Protein 5AGX (pdb70)

Sequence (313 aa):
GYDNREIVMKYIIHYKLSQRGYEWDASEVVHLTLRQAGDDFSRRYRRDFAEMSSQLHLTPFTARGRFATVVEELFRDGVNWGRIVAFFEFGGVMMCVESVNREMSSPLVDNIALWMTEYLNRHLHTTWIQDNGGWDAFVELYGPGYDNREIVMKYIIHYKLSQRGYEWDAESEVVHLTLRQAGDDFSRRYRRDFAEMSSQLHLTPFTARGRFATVVEELFRDGVNWGRIVAFFEFGGVMCVESVNREMSPLVDNIAIWMTEYLLNRHLHTTWIQDNGGWDAFVELYGPIIAQLRIGDFNYYARRIIAQLRIGDFNYYARR

Radius of gyration: 22.51 Å; Cα contacts (8 Å, |Δi|>4): 322; chains: 4; bounding box: 44×64×52 Å

GO terms:
  GO:0031965 nuclear membrane (C, IDA)
  GO:0043066 negative regulation of apoptotic process (P, IGI)
  GO:0008284 positive regulation of cell population proliferation (P, IGI)
  GO:0140297 DNA-binding transcription factor binding (F, IPI)
  GO:0005515 protein binding (F, IPI)
  GO:0005634 nucleus (C, IDA)
  GO:0005737 cytoplasm (C, IDA)
  GO:0005739 mitochondrion (C, IDA)
  GO:0042100 B cell proliferation (P, IDA)
  GO:0016020 membrane (C, IDA)
  GO:0043066 negative regulation of apoptotic process (P, IDA)
  GO:0043524 negative regulation of neuron apoptotic process (P, IDA)
  GO:0009410 response to xenobiotic stimulus (P, IDA)
  GO:0009636 response to toxic substance (P, IDA)
  GO:0043565 sequence-specific DNA binding (F, IDA)
  GO:0030307 positive regulation of cell growth (P, IDA)
  GO:0034097 response to cytokine (P, IDA)
  GO:0051924 regulation of calcium ion transport (P, IDA)
  GO:0070059 intrinsic apoptotic signaling pathway in response to endoplasmic reticulum stress (P, IDA)
  GO:0006915 apoptotic process (P, IDA)

B-factor: mean 49.72, std 19.25, range [21.51, 138.08]

InterPro domains:
  IPR002475 Bcl2-like [PS50062] (97-197)
  IPR003093 Apoptosis regulator, Bcl-2 protein, BH4 [PF02180] (8-32)
  IPR003093 Apoptosis regulator, Bcl-2 protein, BH4 [PS50063] (11-30)
  IPR003093 Apoptosis regulator, Bcl-2 protein, BH4 [SM00265] (7-33)
  IPR004725 Apoptosis regulator, Bcl-2/ BclX [TIGR00865] (2-239)
  IPR013278 Apoptosis regulator, Bcl-2 [PR01863] (1-18)
  IPR013278 Apoptosis regulator, Bcl-2 [PR01863] (36-60)
  IPR013278 Apoptosis regulator, Bcl-2 [PR01863] (81-98)
  IPR013278 Apoptosis regulator, Bcl-2 [PR01863] (204-221)
  IPR020717 Apoptosis regulator, Bcl-2, BH1 motif, conserved site [PS01080] (137-155)
  IPR020726 Apoptosis regulator, Bcl-2, BH2 motif, conserved site [PS01258] (188-199)
  IPR020728 Apoptosis regulator, Bcl-2, BH3 motif, conserved site [PS01259] (93-107)
  IPR020731 Apoptosis regulator, Bcl-2, BH4 motif, conserved site [PS01260] (10-30)
  IPR026298 Bcl-2 family [PR01862] (130-142)
  IPR026298 Bcl-2 family [PR01862] (143-171)
  IPR026298 Bcl-2 family [PR01862] (172-196)
  IPR026298 Bcl-2 family [PTHR11256] (5-205)
  IPR026298 Bcl-2 family [cd06845] (86-201)
  IPR036834 Bcl-2-like superfamily [G3DSA:1.10.437.10] (6-207)
  IPR036834 Bcl-2-like superfamily [SSF56854] (6-223)

Foldseek 3Di:
DPALLVLLQLLLQVLQVVVPDHDDTVCLLNVLLNVLLVVVCVVCVVVCVCVLVVQVDDPVSLVVSLCVVLCVLDVPHDDPNSVSVNSNVLNSSQNSCVVVVNNVCNVVSSVVSRCCCVPPVVVVQVVQPHSVVVCVVRHD/DDALLVLLQLLLQVLQVVVPDHDDLVCVLLNVLLNVVLVVVCVVCVVVCVCVLVVQPDDPVCLVVSLCVPLCVLQVPHDDLVSVSVNSNVLNSSCVSCVVVVNNVCNNVSSVVSSVCCVPPVVVVQVVQVHSVNVSVVRPD/DVVVVCVVVCVCVDDD/DVVVVCVVVVVCVPDD

Structure (mmCIF, N/CA/C/O backbone):
data_5AGX
#
_entry.id   5AGX
#
_cell.length_a   86.054
_cell.length_b   86.054
_cell.length_c   108.739
_cell.angle_alpha   90.00
_cell.angle_beta   90.00
_cell.angle_gamma   90.00
#
_symmetry.space_group_name_H-M   'P 43 21 2'
#
loop_
_entity.id
_entity.type
_entity.pdbx_description
1 polymer 'APOPTOSIS REGULATOR BCL-2, BCL-2-LIKE PROTEIN 1, APOPTOSIS REGULATOR BCL-2'
2 polymer 'APOPTOSIS REGULATOR BCL-2, BCL-2-LIKE PROTEIN 1, APOPTOSIS REGULATOR BCL-2'
3 polymer 'BCL-2-LIKE PROTEIN 11'
4 water water
#
loop_
_atom_site.group_PDB
_atom_site.id
_atom_site.type_symbol
_atom_site.label_atom_id
_atom_site.label_alt_id
_atom_site.label_comp_id
_atom_site.label_asym_id
_atom_site.label_entity_id
_atom_site.label_seq_id
_atom_site.pdbx_PDB_ins_code
_atom_site.Cartn_x
_atom_site.Cartn_y
_atom_site.Cartn_z
_atom_site.occupancy
_atom_site.B_iso_or_equiv
_atom_site.auth_seq_id
_atom_site.auth_comp_id
_atom_site.auth_asym_id
_atom_site.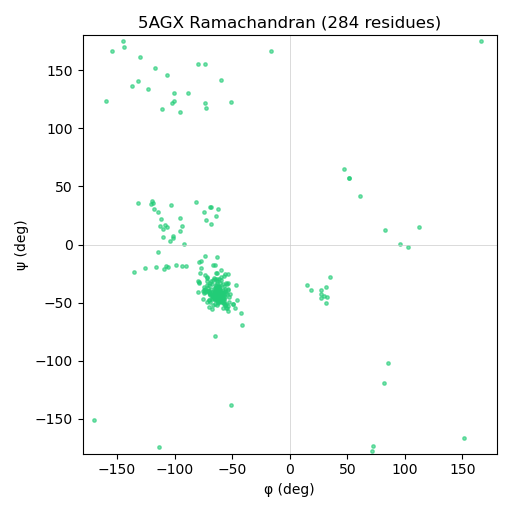auth_atom_id
_atom_site.pdbx_PDB_model_num
ATOM 1 N N . GLY A 1 8 ? 116.029 88.807 3.923 1.00 58.47 8 GLY A N 1
ATOM 2 C CA . GLY A 1 8 ? 115.900 88.437 5.323 1.00 64.87 8 GLY A CA 1
ATOM 3 C C . GLY A 1 8 ? 116.953 89.029 6.244 1.00 80.87 8 GLY A C 1
ATOM 4 O O . GLY A 1 8 ? 116.996 90.247 6.424 1.00 81.41 8 GLY A O 1
ATOM 5 N N . TYR A 1 9 ? 117.775 88.146 6.823 1.00 91.58 9 TYR A N 1
ATOM 6 C CA . TYR A 1 9 ? 118.879 88.446 7.763 1.00 90.47 9 TYR A CA 1
ATOM 7 C C . TYR A 1 9 ? 118.452 88.572 9.232 1.00 82.42 9 TYR A C 1
ATOM 8 O O . TYR A 1 9 ? 118.227 87.564 9.891 1.00 87.15 9 TYR A O 1
ATOM 10 N N . ASP A 1 10 ? 118.334 89.795 9.740 1.00 68.88 10 ASP A N 1
ATOM 11 C CA . ASP A 1 10 ? 118.299 90.004 11.199 1.00 59.90 10 ASP A CA 1
ATOM 12 C C . ASP A 1 10 ? 116.975 90.477 11.824 1.00 49.52 10 ASP A C 1
ATOM 13 O O . ASP A 1 10 ? 116.509 91.586 11.574 1.00 42.26 10 ASP A O 1
ATOM 18 N N . ASN A 1 11 ? 116.404 89.639 12.683 1.00 45.61 11 ASN A N 1
ATOM 19 C CA . ASN A 1 11 ? 115.119 89.929 13.309 1.00 40.48 11 ASN A CA 1
ATOM 20 C C . ASN A 1 11 ? 115.118 91.170 14.204 1.00 41.08 11 ASN A C 1
ATOM 21 O O . ASN A 1 11 ? 114.138 91.919 14.248 1.00 43.14 11 ASN A O 1
ATOM 26 N N . ARG A 1 12 ? 116.214 91.380 14.919 1.00 37.70 12 ARG A N 1
ATOM 27 C CA . ARG A 1 12 ? 116.323 92.531 15.791 1.00 42.97 12 ARG A CA 1
ATOM 28 C C . ARG A 1 12 ? 116.143 93.827 14.998 1.00 44.00 12 ARG A C 1
ATOM 29 O O . ARG A 1 12 ? 115.350 94.685 15.382 1.00 41.67 12 ARG A O 1
ATOM 37 N N . GLU A 1 13 ? 116.883 93.964 13.900 1.00 40.93 13 GLU A N 1
ATOM 38 C CA . GLU A 1 13 ? 116.784 95.147 13.046 1.00 44.19 13 GLU A CA 1
ATOM 39 C C . GLU A 1 13 ? 115.367 95.307 12.488 1.00 45.27 13 GLU A C 1
ATOM 40 O O . GLU A 1 13 ? 114.834 96.410 12.438 1.00 43.88 13 GLU A O 1
ATOM 46 N N . ILE A 1 14 ? 114.752 94.201 12.085 1.00 38.65 14 ILE A N 1
ATOM 47 C CA . ILE A 1 14 ? 113.388 94.251 11.576 1.00 34.41 14 ILE A CA 1
ATOM 48 C C . ILE A 1 14 ? 112.424 94.803 12.624 1.00 39.25 14 ILE A C 1
ATOM 49 O O . ILE A 1 14 ? 111.592 95.659 12.325 1.00 41.39 14 ILE A O 1
ATOM 54 N N . VAL A 1 15 ? 112.553 94.325 13.857 1.00 37.22 15 VAL A N 1
ATOM 55 C CA . VAL A 1 15 ? 111.744 94.840 14.950 1.00 35.36 15 VAL A CA 1
ATOM 56 C C . VAL A 1 15 ? 112.013 96.324 15.193 1.00 37.51 15 VAL A C 1
ATOM 57 O O . VAL A 1 15 ? 111.080 97.128 15.269 1.00 37.74 15 VAL A O 1
ATOM 61 N N . MET A 1 16 ? 113.294 96.676 15.322 1.00 34.13 16 MET A N 1
ATOM 62 C CA . MET A 1 16 ? 113.684 98.041 15.673 1.00 31.56 16 MET A CA 1
ATOM 63 C C . MET A 1 16 ? 113.128 99.019 14.664 1.00 35.88 16 MET A C 1
ATOM 64 O O . MET A 1 16 ? 112.516 100.015 15.034 1.00 34.89 16 MET A O 1
ATOM 69 N N . LYS A 1 17 ? 113.329 98.719 13.385 1.00 33.40 17 LYS A N 1
ATOM 70 C CA . LYS A 1 17 ? 112.819 99.565 12.316 1.00 40.34 17 LYS A CA 1
ATOM 71 C C . LYS A 1 17 ? 111.295 99.671 12.316 1.00 43.29 17 LYS A C 1
ATOM 72 O O . LYS A 1 17 ? 110.760 100.760 12.116 1.00 47.47 17 LYS A O 1
ATOM 78 N N . TYR A 1 18 ? 110.597 98.562 12.562 1.00 41.27 18 TYR A N 1
ATOM 79 C CA . TYR A 1 18 ? 109.134 98.596 12.581 1.00 36.00 18 TYR A CA 1
ATOM 80 C C . TYR A 1 18 ? 108.604 99.473 13.701 1.00 38.72 18 TYR A C 1
ATOM 81 O O . TYR A 1 18 ? 107.686 100.267 13.497 1.00 41.61 18 TYR A O 1
ATOM 90 N N A ILE A 1 19 ? 109.178 99.310 14.889 0.39 38.13 19 ILE A N 1
ATOM 91 N N B ILE A 1 19 ? 109.178 99.310 14.889 0.61 38.61 19 ILE A N 1
ATOM 92 C CA A ILE A 1 19 ? 108.736 100.044 16.067 0.39 34.93 19 ILE A CA 1
ATOM 93 C CA B ILE A 1 19 ? 108.735 100.035 16.072 0.61 34.84 19 ILE A CA 1
ATOM 94 C C A ILE A 1 19 ? 109.055 101.530 15.939 0.39 35.42 19 ILE A C 1
ATOM 95 C C B ILE A 1 19 ? 109.062 101.525 15.954 0.61 35.38 19 ILE A C 1
ATOM 96 O O A ILE A 1 19 ? 108.231 102.378 16.279 0.39 35.42 19 ILE A O 1
ATOM 97 O O B ILE A 1 19 ? 108.247 102.374 16.308 0.61 35.54 19 ILE A O 1
ATOM 106 N N . HIS A 1 20 ? 110.245 101.843 15.440 1.00 36.15 20 HIS A N 1
ATOM 107 C CA . HIS A 1 20 ? 110.624 103.237 15.250 1.00 41.04 20 HIS A CA 1
ATOM 108 C C . HIS A 1 20 ? 109.614 103.923 14.323 1.00 41.71 20 HIS A C 1
ATOM 109 O O . HIS A 1 20 ? 109.152 105.035 14.595 1.00 44.69 20 HIS A O 1
ATOM 116 N N . TYR A 1 21 ? 109.246 103.233 13.251 1.00 40.96 21 TYR A N 1
ATOM 117 C CA . TYR A 1 21 ? 108.279 103.768 12.298 1.00 38.49 21 TYR A CA 1
ATOM 118 C C . TYR A 1 21 ? 106.882 103.953 12.914 1.00 36.78 21 TYR A C 1
ATOM 119 O O . TYR A 1 21 ? 106.277 105.016 12.773 1.00 46.86 21 TYR A O 1
ATOM 128 N N . LYS A 1 22 ? 106.374 102.946 13.616 1.00 41.00 22 LYS A N 1
ATOM 129 C CA . LYS A 1 22 ? 105.052 103.083 14.226 1.00 41.19 22 LYS A CA 1
ATOM 130 C C . LYS A 1 22 ? 104.999 104.241 15.226 1.00 44.79 22 LYS A C 1
ATOM 131 O O . LYS A 1 22 ? 103.983 104.929 15.330 1.00 42.74 22 LYS A O 1
ATOM 137 N N . LEU A 1 23 ? 106.083 104.454 15.971 1.00 40.13 23 LEU A N 1
ATOM 138 C CA . LEU A 1 23 ? 106.064 105.507 16.975 1.00 38.00 23 LEU A CA 1
ATOM 139 C C . LEU A 1 23 ? 106.156 106.887 16.308 1.00 35.54 23 LEU A C 1
ATOM 140 O O . LEU A 1 23 ? 105.460 107.815 16.714 1.00 38.38 23 LEU A O 1
ATOM 145 N N . SER A 1 24 ? 106.973 107.009 15.262 1.00 37.98 24 SER A N 1
ATOM 146 C CA . SER A 1 24 ? 107.168 108.308 14.606 1.00 43.51 24 SER A CA 1
ATOM 147 C C . SER A 1 24 ? 105.888 108.770 13.931 1.00 51.29 24 SER A C 1
ATOM 148 O O . SER A 1 24 ? 105.640 109.968 13.819 1.00 50.40 24 SER A O 1
ATOM 151 N N . GLN A 1 25 ? 105.085 107.810 13.477 1.00 51.09 25 GLN A N 1
ATOM 152 C CA . GLN A 1 25 ? 103.761 108.103 12.948 1.00 50.47 25 GLN A CA 1
ATOM 153 C C . GLN A 1 25 ? 102.930 108.903 13.952 1.00 50.24 25 GLN A C 1
ATOM 154 O O . GLN A 1 25 ? 102.105 109.730 13.570 1.00 49.17 25 GLN A O 1
ATOM 160 N N . ARG A 1 26 ? 103.134 108.632 15.238 1.00 47.71 26 ARG A N 1
ATOM 161 C CA . ARG A 1 26 ? 102.430 109.362 16.281 1.00 46.63 26 ARG A CA 1
ATOM 162 C C . ARG A 1 26 ? 103.291 110.515 16.793 1.00 46.78 26 ARG A C 1
ATOM 163 O O . ARG A 1 26 ? 102.976 111.130 17.814 1.00 47.57 26 ARG A O 1
ATOM 171 N N . GLY A 1 27 ? 104.377 110.802 16.081 1.00 42.99 27 GLY A N 1
ATOM 172 C CA . GLY A 1 27 ? 105.217 111.947 16.408 1.00 45.89 27 GLY A CA 1
ATOM 173 C C . GLY A 1 27 ? 106.215 111.686 17.519 1.00 44.43 27 GLY A C 1
ATOM 174 O O . GLY A 1 27 ? 106.826 112.616 18.027 1.00 48.94 27 GLY A O 1
ATOM 175 N N . TYR A 1 28 ? 106.393 110.421 17.890 1.00 40.53 28 TYR A N 1
ATOM 176 C CA . TYR A 1 28 ? 107.359 110.069 18.927 1.00 45.07 28 TYR A CA 1
ATOM 177 C C . TYR A 1 28 ? 108.645 109.494 18.336 1.00 42.97 28 TYR A C 1
ATOM 178 O O . TYR A 1 28 ? 108.622 108.481 17.626 1.00 41.47 28 TYR A O 1
ATOM 187 N N . GLU A 1 29 ? 109.766 110.143 18.649 1.00 40.74 29 GLU A N 1
ATOM 188 C CA . GLU A 1 29 ? 111.074 109.718 18.165 1.00 40.97 29 GLU A CA 1
ATOM 189 C C . GLU A 1 29 ? 111.777 108.848 19.198 1.00 45.80 29 GLU A C 1
ATOM 190 O O . GLU A 1 29 ? 112.126 109.307 20.284 1.00 51.35 29 GLU A O 1
ATOM 196 N N . TRP A 1 30 ? 111.971 107.583 18.843 1.00 46.96 30 TRP A N 1
ATOM 197 C CA . TRP A 1 30 ? 112.535 106.576 19.739 1.00 47.15 30 TRP A CA 1
ATOM 198 C C . TRP A 1 30 ? 114.013 106.307 19.464 1.00 54.70 30 TRP A C 1
ATOM 199 O O . TRP A 1 30 ? 114.391 105.952 18.349 1.00 60.05 30 TRP A O 1
ATOM 210 N N . ASP A 1 31 ? 114.844 106.474 20.486 1.00 64.59 31 ASP A N 1
ATOM 211 C CA . ASP A 1 31 ? 116.255 106.129 20.378 1.00 73.48 31 ASP A CA 1
ATOM 212 C C . ASP A 1 31 ? 116.446 104.613 20.374 1.00 76.60 31 ASP A C 1
ATOM 213 O O . ASP A 1 31 ? 116.099 103.940 21.343 1.00 65.18 31 ASP A O 1
ATOM 218 N N . ALA A 1 32 ? 116.992 104.114 19.264 1.00 89.23 32 ALA A N 1
ATOM 219 C CA . ALA A 1 32 ? 117.380 102.714 19.047 1.00 88.90 32 ALA A CA 1
ATOM 220 C C . ALA A 1 32 ? 117.501 101.859 20.310 1.00 85.82 32 ALA A C 1
ATOM 221 O O . ALA A 1 32 ? 118.510 101.909 21.017 1.00 81.04 32 ALA A O 1
ATOM 223 N N . SER A 1 49 ? 116.986 93.325 1.798 1.00 68.00 90 SER A N 1
ATOM 224 C CA . SER A 1 49 ? 117.538 94.656 2.020 1.00 80.19 90 SER A CA 1
ATOM 225 C C . SER A 1 49 ? 116.552 95.532 2.798 1.00 82.00 90 SER A C 1
ATOM 226 O O . SER A 1 49 ? 115.920 95.082 3.757 1.00 76.71 90 SER A O 1
ATOM 229 N N . GLU A 1 50 ? 116.424 96.787 2.378 1.00 79.65 91 GLU A N 1
ATOM 230 C CA . GLU A 1 50 ? 115.420 97.676 2.945 1.00 68.52 91 GLU A CA 1
ATOM 231 C C . GLU A 1 50 ? 114.032 97.282 2.446 1.00 62.45 91 GLU A C 1
ATOM 232 O O . GLU A 1 50 ? 113.020 97.775 2.936 1.00 62.60 91 GLU A O 1
ATOM 234 N N . VAL A 1 51 ? 113.988 96.384 1.468 1.00 60.20 92 VAL A N 1
ATOM 235 C CA . VAL A 1 51 ? 112.725 96.004 0.856 1.00 49.20 92 VAL A CA 1
ATOM 236 C C . VAL A 1 51 ? 111.904 95.230 1.880 1.00 52.66 92 VAL A C 1
ATOM 237 O O . VAL A 1 51 ? 110.671 95.317 1.906 1.00 46.90 92 VAL A O 1
ATOM 241 N N . VAL A 1 52 ? 112.587 94.501 2.754 1.00 45.65 93 VAL A N 1
ATOM 242 C CA . VAL A 1 52 ? 111.881 93.795 3.800 1.00 43.92 93 VAL A CA 1
ATOM 243 C C . VAL A 1 52 ? 111.221 94.784 4.758 1.00 44.37 93 VAL A C 1
ATOM 244 O O . VAL A 1 52 ? 110.058 94.610 5.110 1.00 42.37 93 VAL A O 1
ATOM 248 N N . HIS A 1 53 ? 111.947 95.829 5.159 1.00 41.93 94 HIS A N 1
ATOM 249 C CA . HIS A 1 53 ? 111.394 96.806 6.095 1.00 39.67 94 HIS A CA 1
ATOM 250 C C . HIS A 1 53 ? 110.202 97.559 5.498 1.00 41.49 94 HIS A C 1
ATOM 251 O O . HIS A 1 53 ? 109.168 97.709 6.149 1.00 37.59 94 HIS A O 1
ATOM 258 N N . LEU A 1 54 ? 110.347 98.006 4.255 1.00 39.41 95 LEU A N 1
ATOM 259 C CA . LEU A 1 54 ? 109.266 98.681 3.534 1.00 50.00 95 LEU A CA 1
ATOM 260 C C . LEU A 1 54 ? 108.030 97.797 3.347 1.00 48.34 95 LEU A C 1
ATOM 261 O O . LEU A 1 54 ? 106.897 98.252 3.518 1.00 46.92 95 LEU A O 1
ATOM 266 N N . THR A 1 55 ? 108.246 96.541 2.980 1.00 40.23 96 THR A N 1
ATOM 267 C CA . THR A 1 55 ? 107.125 95.658 2.729 1.00 39.87 96 THR A CA 1
ATOM 268 C C . THR A 1 55 ? 106.325 95.478 4.011 1.00 38.03 96 THR A C 1
ATOM 269 O O . THR A 1 55 ? 105.098 95.581 4.006 1.00 38.39 96 THR A O 1
ATOM 273 N N . LEU A 1 56 ? 107.025 95.255 5.116 1.00 40.22 97 LEU A N 1
ATOM 274 C CA . LEU A 1 56 ? 106.368 95.066 6.410 1.00 36.97 97 LEU A CA 1
ATOM 275 C C . LEU A 1 56 ? 105.630 96.330 6.850 1.00 34.34 97 LEU A C 1
ATOM 276 O O . LEU A 1 56 ? 104.526 96.247 7.383 1.00 39.41 97 LEU A O 1
ATOM 281 N N . ARG A 1 57 ? 106.233 97.497 6.612 1.00 33.94 98 ARG A N 1
ATOM 282 C CA . ARG A 1 57 ? 105.542 98.769 6.833 1.00 42.41 98 ARG A CA 1
ATOM 283 C C . ARG A 1 57 ? 104.237 98.835 6.039 1.00 39.89 98 ARG A C 1
ATOM 284 O O . ARG A 1 57 ? 103.191 99.140 6.603 1.00 46.95 98 ARG A O 1
ATOM 292 N N . GLN A 1 58 ? 104.307 98.563 4.734 1.00 39.38 99 GLN A N 1
ATOM 293 C CA . GLN A 1 58 ? 103.129 98.637 3.865 1.00 44.78 99 GLN A CA 1
ATOM 294 C C . GLN A 1 58 ? 102.042 97.692 4.349 1.00 39.18 99 GLN A C 1
ATOM 295 O O . GLN A 1 58 ? 100.881 98.059 4.438 1.00 43.10 99 GLN A O 1
ATOM 301 N N . ALA A 1 59 ? 102.437 96.466 4.664 1.00 30.23 100 ALA A N 1
ATOM 302 C CA . ALA A 1 59 ? 101.492 95.459 5.118 1.00 31.83 100 ALA A CA 1
ATOM 303 C C . ALA A 1 59 ? 100.883 95.852 6.453 1.00 33.24 100 ALA A C 1
ATOM 304 O O . ALA A 1 59 ? 99.680 95.665 6.681 1.00 33.79 100 ALA A O 1
ATOM 306 N N . GLY A 1 60 ? 101.715 96.392 7.341 1.00 33.76 101 GLY A N 1
ATOM 307 C CA . GLY A 1 60 ? 101.248 96.778 8.658 1.00 32.66 101 GLY A CA 1
ATOM 308 C C . GLY A 1 60 ? 100.239 97.910 8.580 1.00 31.11 101 GLY A C 1
ATOM 309 O O . GLY A 1 60 ? 99.199 97.900 9.250 1.00 37.75 101 GLY A O 1
ATOM 310 N N . ASP A 1 61 ? 100.549 98.886 7.739 1.00 32.99 102 ASP A N 1
ATOM 311 C CA . ASP A 1 61 ? 99.666 100.024 7.532 1.00 40.64 102 ASP A CA 1
ATOM 312 C C . ASP A 1 61 ? 98.320 99.616 6.887 1.00 47.24 102 ASP A C 1
ATOM 313 O O . ASP A 1 61 ? 97.275 100.167 7.232 1.00 43.77 102 ASP A O 1
ATOM 318 N N . ASP A 1 62 ? 98.339 98.662 5.956 1.00 40.53 103 ASP A N 1
ATOM 319 C CA . ASP A 1 62 ? 97.092 98.210 5.341 1.00 38.96 103 ASP A CA 1
ATOM 320 C C . ASP A 1 62 ? 96.277 97.429 6.384 1.00 35.44 103 ASP A C 1
ATOM 321 O O . ASP A 1 62 ? 95.057 97.585 6.475 1.00 44.86 103 ASP A O 1
ATOM 326 N N . PHE A 1 63 ? 96.962 96.614 7.180 1.00 40.53 104 PHE A N 1
ATOM 327 C CA . PHE A 1 63 ? 96.321 95.860 8.262 1.00 35.45 104 PHE A CA 1
ATOM 328 C C . PHE A 1 63 ? 95.627 96.830 9.206 1.00 42.03 104 PHE A C 1
ATOM 329 O O . PHE A 1 63 ? 94.449 96.664 9.530 1.00 37.39 104 PHE A O 1
ATOM 337 N N . SER A 1 64 ? 96.363 97.850 9.628 1.00 40.45 105 SER A N 1
ATOM 338 C CA . SER A 1 64 ? 95.812 98.868 10.507 1.00 41.75 105 SER A CA 1
ATOM 339 C C . SER A 1 64 ? 94.683 99.655 9.862 1.00 35.13 105 SER A C 1
ATOM 340 O O . SER A 1 64 ? 93.698 99.983 10.511 1.00 41.33 105 SER A O 1
ATOM 343 N N . ARG A 1 65 ? 94.841 99.991 8.589 1.00 42.89 106 ARG A N 1
ATOM 344 C CA . ARG A 1 65 ? 93.810 100.737 7.870 1.00 45.48 106 ARG A CA 1
ATOM 345 C C . ARG A 1 65 ? 92.510 99.944 7.765 1.00 48.59 106 ARG A C 1
ATOM 346 O O . ARG A 1 65 ? 91.432 100.491 7.949 1.00 46.31 106 ARG A O 1
ATOM 354 N N . ARG A 1 66 ? 92.626 98.652 7.466 1.00 46.67 107 ARG A N 1
ATOM 355 C CA . ARG A 1 66 ? 91.456 97.783 7.303 1.00 53.75 107 ARG A CA 1
ATOM 356 C C . ARG A 1 66 ? 90.743 97.485 8.604 1.00 49.96 107 ARG A C 1
ATOM 357 O O . ARG A 1 66 ? 89.525 97.445 8.651 1.00 56.59 107 ARG A O 1
ATOM 365 N N . TYR A 1 67 ? 91.504 97.258 9.662 1.00 46.25 108 TYR A N 1
ATOM 366 C CA . TYR A 1 67 ? 90.907 96.797 10.902 1.00 42.25 108 TYR A CA 1
ATOM 367 C C . TYR A 1 67 ? 90.967 97.830 12.013 1.00 49.22 108 TYR A C 1
ATOM 368 O O . TYR A 1 67 ? 90.871 97.487 13.198 1.00 49.59 108 TYR A O 1
ATOM 377 N N . ARG A 1 68 ? 91.106 99.093 11.603 1.00 58.73 109 ARG A N 1
ATOM 378 C CA . ARG A 1 68 ? 91.023 100.253 12.495 1.00 69.88 109 ARG A CA 1
ATOM 379 C C . ARG A 1 68 ? 89.888 100.098 13.502 1.00 63.36 109 ARG A C 1
ATOM 380 O O . ARG A 1 68 ? 90.131 99.888 14.693 1.00 58.82 109 ARG A O 1
ATOM 382 N N . ARG A 1 69 ? 88.658 100.168 13.000 1.00 64.03 110 ARG A N 1
ATOM 383 C CA . ARG A 1 69 ? 87.460 100.013 13.820 1.00 64.33 110 ARG A CA 1
ATOM 384 C C . ARG A 1 69 ? 87.502 98.776 14.729 1.00 61.97 110 ARG A C 1
ATOM 385 O O . ARG A 1 69 ? 87.271 98.885 15.931 1.00 60.27 110 ARG A O 1
ATOM 387 N N . ASP A 1 70 ? 87.807 97.613 14.155 1.00 53.54 111 ASP A N 1
ATOM 388 C CA . ASP A 1 70 ? 87.805 96.352 14.899 1.00 54.20 111 ASP A CA 1
ATOM 389 C C . ASP A 1 70 ? 88.644 96.405 16.181 1.00 57.42 111 ASP A C 1
ATOM 390 O O . ASP A 1 70 ? 88.226 95.900 17.224 1.00 55.52 111 ASP A O 1
ATOM 395 N N . PHE A 1 71 ? 89.824 97.014 16.102 1.00 57.48 112 PHE A N 1
ATOM 396 C CA . PHE A 1 71 ? 90.690 97.139 17.271 1.00 59.41 112 PHE A CA 1
ATOM 397 C C . PHE A 1 71 ? 90.661 98.547 17.871 1.00 68.64 112 PHE A C 1
ATOM 398 O O . PHE A 1 71 ? 91.670 99.026 18.395 1.00 74.37 112 PHE A O 1
ATOM 406 N N . ALA A 1 72 ? 89.509 99.206 17.801 1.00 69.15 113 ALA A N 1
ATOM 407 C CA . ALA A 1 72 ? 89.395 100.579 18.280 1.00 75.78 113 ALA A CA 1
ATOM 408 C C . ALA A 1 72 ? 89.516 100.640 19.798 1.00 83.87 113 ALA A C 1
ATOM 409 O O . ALA A 1 72 ? 90.173 101.523 20.352 1.00 81.32 113 ALA A O 1
ATOM 410 N N . GLU A 1 73 ? 88.878 99.687 20.464 1.00 91.67 114 GLU A N 1
ATOM 411 C CA . GLU A 1 73 ? 88.829 99.661 21.915 1.00 100.21 114 GLU A CA 1
ATOM 412 C C . GLU A 1 73 ? 90.136 99.116 22.517 1.00 99.37 114 GLU A C 1
ATOM 413 O O . GLU A 1 73 ? 90.411 99.311 23.701 1.00 105.12 114 GLU A O 1
ATOM 419 N N . MET A 1 74 ? 90.952 98.480 21.680 1.00 94.09 115 MET A N 1
ATOM 420 C CA . MET A 1 74 ? 92.081 97.659 22.127 1.00 88.44 115 MET A CA 1
ATOM 421 C C . MET A 1 74 ? 92.965 98.269 23.213 1.00 95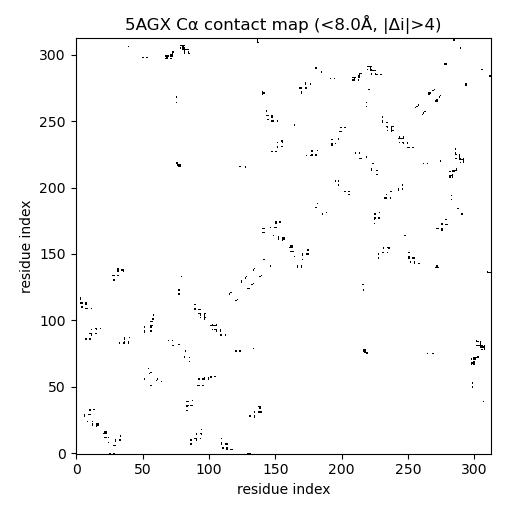.85 115 MET A C 1
ATOM 422 O O . MET A 1 74 ? 93.277 97.604 24.198 1.00 98.28 115 MET A O 1
ATOM 427 N N . SER A 1 75 ? 93.371 99.522 23.034 1.00 99.95 116 SER A N 1
ATOM 428 C CA . SER A 1 75 ? 94.282 100.167 23.981 1.00 96.10 116 SER A CA 1
ATOM 429 C C . SER A 1 75 ? 93.733 100.177 25.406 1.00 94.08 116 SER A C 1
ATOM 430 O O . SER A 1 75 ? 94.489 100.031 26.370 1.00 96.85 116 SER A O 1
ATOM 433 N N . SER A 1 76 ? 92.420 100.339 25.537 1.00 89.55 117 SER A N 1
ATOM 434 C CA . SER A 1 76 ? 91.783 100.259 26.847 1.00 85.91 117 SER A CA 1
ATOM 435 C C . SER A 1 76 ? 91.588 98.797 27.265 1.00 88.25 117 SER A C 1
ATOM 436 O O . SER A 1 76 ? 91.629 98.470 28.450 1.00 92.34 117 SER A O 1
ATOM 439 N N . GLN A 1 77 ? 91.388 97.919 26.287 1.00 88.01 118 GLN A N 1
ATOM 440 C CA . GLN A 1 77 ? 91.342 96.483 26.555 1.00 88.47 118 GLN A CA 1
ATOM 441 C C . GLN A 1 77 ? 92.673 96.014 27.117 1.00 83.14 118 GLN A C 1
ATOM 442 O O . GLN A 1 77 ? 92.721 95.131 27.972 1.00 90.78 118 GLN A O 1
ATOM 444 N N . LEU A 1 78 ? 93.752 96.613 26.625 1.00 69.26 119 LEU A N 1
ATOM 445 C CA . LEU A 1 78 ? 95.096 96.245 27.041 1.00 55.98 119 LEU A CA 1
ATOM 446 C C . LEU A 1 78 ? 95.293 96.467 28.531 1.00 57.84 119 LEU A C 1
ATOM 447 O O . LEU A 1 78 ? 95.903 95.632 29.196 1.00 56.22 119 LEU A O 1
ATOM 452 N N . HIS A 1 79 ? 94.757 97.576 29.045 1.00 55.04 120 HIS A N 1
ATOM 453 C CA . HIS A 1 79 ? 94.917 97.942 30.445 1.00 57.51 120 HIS A CA 1
ATOM 454 C C . HIS A 1 79 ? 96.383 97.787 30.833 1.00 60.84 120 HIS A C 1
ATOM 455 O O . HIS A 1 79 ? 96.739 96.935 31.644 1.00 58.40 120 HIS A O 1
ATOM 457 N N . LEU A 1 80 ? 97.223 98.610 30.220 1.00 55.31 121 LEU A N 1
ATOM 458 C CA . LEU A 1 80 ? 98.669 98.463 30.301 1.00 47.41 121 LEU A CA 1
ATOM 459 C C . LEU A 1 80 ? 99.296 99.196 31.489 1.00 46.37 121 LEU A C 1
ATOM 460 O O . LEU A 1 80 ? 99.029 100.371 31.732 1.00 46.11 121 LEU A O 1
ATOM 465 N N . THR A 1 81 ? 100.125 98.477 32.237 1.00 45.63 122 THR A N 1
ATOM 466 C CA . THR A 1 81 ? 100.866 99.012 33.385 1.00 50.16 122 THR A CA 1
ATOM 467 C C . THR A 1 81 ? 102.252 98.352 33.425 1.00 38.45 122 THR A C 1
ATOM 468 O O . THR A 1 81 ? 102.494 97.403 32.692 1.00 43.15 122 THR A O 1
ATOM 472 N N . PRO A 1 82 ? 103.172 98.844 34.272 1.00 45.87 123 PRO A N 1
ATOM 473 C CA . PRO A 1 82 ? 104.457 98.130 34.327 1.00 47.51 123 PRO A CA 1
ATOM 474 C C . PRO A 1 82 ? 104.334 96.682 34.831 1.00 50.92 123 PRO A C 1
ATOM 475 O O . PRO A 1 82 ? 105.180 95.851 34.518 1.00 42.83 123 PRO A O 1
ATOM 479 N N . PHE A 1 83 ? 103.290 96.387 35.599 1.00 51.35 124 PHE A N 1
ATOM 480 C CA . PHE A 1 83 ? 103.138 95.053 36.165 1.00 52.60 124 PHE A CA 1
ATOM 481 C C . PHE A 1 83 ? 102.360 94.113 35.255 1.00 49.55 124 PHE A C 1
ATOM 482 O O . PHE A 1 83 ? 102.448 92.897 35.388 1.00 45.17 124 PHE A O 1
ATOM 490 N N . THR A 1 84 ? 101.629 94.677 34.304 1.00 47.47 125 THR A N 1
ATOM 491 C CA . THR A 1 84 ? 100.764 93.874 33.458 1.00 43.39 125 THR A CA 1
ATOM 492 C C . THR A 1 84 ? 101.404 93.552 32.094 1.00 44.38 125 THR A C 1
ATOM 493 O O . THR A 1 84 ? 100.979 92.609 31.392 1.00 35.59 125 THR A O 1
ATOM 497 N N . ALA A 1 85 ? 102.436 94.322 31.737 1.00 37.16 126 ALA A N 1
ATOM 498 C CA . ALA A 1 85 ? 102.918 94.363 30.351 1.00 40.65 126 ALA A CA 1
ATOM 499 C C . ALA A 1 85 ? 103.462 93.038 29.848 1.00 36.40 126 ALA A C 1
ATOM 500 O O . ALA A 1 85 ? 103.076 92.573 28.776 1.00 31.30 126 ALA A O 1
ATOM 502 N N . ARG A 1 86 ? 104.386 92.454 30.606 1.00 42.71 127 ARG A N 1
ATOM 503 C CA . ARG A 1 86 ? 105.043 91.223 30.185 1.00 40.85 127 ARG A CA 1
ATOM 504 C C . ARG A 1 86 ? 104.043 90.075 30.128 1.00 31.72 127 ARG A C 1
ATOM 505 O O . ARG A 1 86 ? 104.011 89.322 29.151 1.00 40.15 127 ARG A O 1
ATOM 513 N N . GLY A 1 87 ? 103.221 89.961 31.167 1.00 37.28 128 GLY A N 1
ATOM 514 C CA . GLY A 1 87 ? 102.191 88.934 31.217 1.00 33.10 128 GLY A CA 1
ATOM 515 C C . GLY A 1 87 ? 101.208 89.031 30.062 1.00 33.04 128 GLY A C 1
ATOM 516 O O . GLY A 1 87 ? 100.851 88.015 29.455 1.00 30.93 128 GLY A O 1
ATOM 517 N N . ARG A 1 88 ? 100.796 90.256 29.724 1.00 34.50 129 ARG A N 1
ATOM 518 C CA . ARG A 1 88 ? 99.819 90.445 28.642 1.00 31.22 129 ARG A CA 1
ATOM 519 C C . ARG A 1 88 ? 100.437 90.118 27.299 1.00 32.69 129 ARG A C 1
ATOM 520 O O . ARG A 1 88 ? 99.803 89.507 26.435 1.00 36.62 129 ARG A O 1
ATOM 528 N N . PHE A 1 89 ? 101.675 90.557 27.116 1.00 34.03 130 PHE A N 1
ATOM 529 C CA . PHE A 1 89 ? 102.404 90.221 25.913 1.00 38.53 130 PHE A CA 1
ATOM 530 C C . PHE A 1 89 ? 102.476 88.692 25.706 1.00 36.49 130 PHE A C 1
ATOM 531 O O . PHE A 1 89 ? 102.120 88.203 24.653 1.00 34.86 130 PHE A O 1
ATOM 539 N N . ALA A 1 90 ? 102.960 87.959 26.710 1.00 34.50 131 ALA A N 1
ATOM 540 C CA . ALA A 1 90 ? 103.042 86.502 26.639 1.00 39.85 131 ALA A CA 1
ATOM 541 C C . ALA A 1 90 ? 101.685 85.899 26.313 1.00 35.63 131 ALA A C 1
ATOM 542 O O . ALA A 1 90 ? 101.560 85.151 25.355 1.00 40.63 131 ALA A O 1
ATOM 544 N N . THR A 1 91 ? 100.679 86.243 27.117 1.00 35.41 132 THR A N 1
ATOM 545 C CA . THR A 1 91 ? 99.319 85.727 26.941 1.00 36.12 132 THR A CA 1
ATOM 546 C C . THR A 1 91 ? 98.838 85.872 25.510 1.00 40.98 132 THR A C 1
ATOM 547 O O . THR A 1 91 ? 98.385 84.907 24.890 1.00 44.36 132 THR A O 1
ATOM 551 N N . VAL A 1 92 ? 98.965 87.084 24.985 1.00 37.65 133 VAL A N 1
ATOM 552 C CA . VAL A 1 92 ? 98.457 87.418 23.657 1.00 32.44 133 VAL A CA 1
ATOM 553 C C . VAL A 1 92 ? 99.252 86.741 22.540 1.00 34.76 133 VAL A C 1
ATOM 554 O O . VAL A 1 92 ? 98.688 86.063 21.691 1.00 36.69 133 VAL A O 1
ATOM 558 N N . VAL A 1 93 ? 100.565 86.931 22.545 1.00 32.25 134 VAL A N 1
ATOM 559 C CA . VAL A 1 93 ? 101.408 86.357 21.508 1.00 37.31 134 VAL A CA 1
ATOM 560 C C . VAL A 1 93 ? 101.349 84.820 21.524 1.00 36.88 134 VAL A C 1
ATOM 561 O O . VAL A 1 93 ? 101.214 84.201 20.477 1.00 31.81 134 VAL A O 1
ATOM 565 N N . GLU A 1 94 ? 101.424 84.208 22.702 1.00 32.80 135 GLU A N 1
ATOM 566 C CA . GLU A 1 94 ? 101.344 82.745 22.777 1.00 38.15 135 GLU A CA 1
ATOM 567 C C . GLU A 1 94 ? 100.011 82.231 22.245 1.00 33.44 135 GLU A C 1
ATOM 568 O O . GLU A 1 94 ? 99.972 81.226 21.562 1.00 35.86 135 GLU A O 1
ATOM 574 N N . GLU A 1 95 ? 98.920 82.938 22.528 1.00 33.53 136 GLU A N 1
ATOM 575 C CA . GLU A 1 95 ? 97.617 82.512 22.022 1.00 32.71 136 GLU A CA 1
ATOM 576 C C . GLU A 1 95 ? 97.491 82.724 20.516 1.00 35.31 136 GLU A C 1
ATOM 577 O O . GLU A 1 95 ? 96.909 81.896 19.826 1.00 35.25 136 GLU A O 1
ATOM 583 N N . LEU A 1 96 ? 98.055 83.820 20.012 1.00 31.65 137 LEU A N 1
ATOM 584 C CA . LEU A 1 96 ? 98.000 84.146 18.582 1.00 28.66 137 LEU A CA 1
ATOM 585 C C . LEU A 1 96 ? 98.572 83.035 17.701 1.00 38.19 137 LEU A C 1
ATOM 586 O O . LEU A 1 96 ? 98.048 82.767 16.622 1.00 32.03 137 LEU A O 1
ATOM 591 N N . PHE A 1 97 ? 99.645 82.401 18.167 1.00 29.60 138 PHE A N 1
ATOM 592 C CA . PHE A 1 97 ? 100.354 81.400 17.378 1.00 34.45 138 PHE A CA 1
ATOM 593 C C . PHE A 1 97 ? 100.187 79.949 17.902 1.00 42.33 138 PHE A C 1
ATOM 594 O O . PHE A 1 97 ? 100.891 79.043 17.465 1.00 45.82 138 PHE A O 1
ATOM 602 N N . ARG A 1 98 ? 99.241 79.727 18.807 1.00 43.49 139 ARG A N 1
ATOM 603 C CA . ARG A 1 98 ? 99.084 78.407 19.418 1.00 47.89 139 ARG A CA 1
ATOM 604 C C . ARG A 1 98 ? 98.810 77.284 18.406 1.00 35.98 139 ARG A C 1
ATOM 605 O O . ARG A 1 98 ? 99.440 76.233 18.464 1.00 37.00 139 ARG A O 1
ATOM 613 N N . ASP A 1 99 ? 97.860 77.505 17.502 1.00 28.14 140 ASP A N 1
ATOM 614 C CA . ASP A 1 99 ? 97.475 76.483 16.544 1.00 37.33 140 ASP A CA 1
ATOM 615 C C . ASP A 1 99 ? 98.075 76.704 15.151 1.00 39.65 140 ASP A C 1
ATOM 616 O O . ASP A 1 99 ? 97.765 75.964 14.220 1.00 36.45 140 ASP A O 1
ATOM 621 N N . GLY A 1 100 ? 98.946 77.698 15.008 1.00 39.45 141 GLY A N 1
ATOM 622 C CA . GLY A 1 100 ? 99.668 77.847 13.756 1.00 30.65 141 GLY A CA 1
ATOM 623 C C . GLY A 1 100 ? 100.381 79.162 13.563 1.00 34.34 141 GLY A C 1
ATOM 624 O O . GLY A 1 100 ? 100.267 80.084 14.373 1.00 32.93 141 GLY A O 1
ATOM 625 N N . VAL A 1 101 ? 101.117 79.245 12.461 1.00 35.43 142 VAL A N 1
ATOM 626 C CA . VAL A 1 101 ? 101.812 80.466 12.076 1.00 27.40 142 VAL A CA 1
ATOM 627 C C . VAL A 1 101 ? 101.507 80.713 10.610 1.00 29.15 142 VAL A C 1
ATOM 628 O O . VAL A 1 101 ? 101.434 79.772 9.841 1.00 34.28 142 VAL A O 1
ATOM 632 N N . ASN A 1 102 ? 101.289 81.976 10.238 1.00 29.60 143 ASN A N 1
ATOM 633 C CA . ASN A 1 102 ? 101.293 82.411 8.836 1.00 27.64 143 ASN A CA 1
ATOM 634 C C . ASN A 1 102 ? 101.659 83.891 8.781 1.00 29.51 143 ASN A C 1
ATOM 635 O O . ASN A 1 102 ? 101.654 84.568 9.809 1.00 38.64 143 ASN A O 1
ATOM 640 N N . TRP A 1 103 ? 101.987 84.394 7.595 1.00 30.44 144 TRP A N 1
ATOM 641 C CA . TRP A 1 103 ? 102.442 85.778 7.450 1.00 28.03 144 TRP A CA 1
ATOM 642 C C . TRP A 1 103 ? 101.421 86.824 7.958 1.00 32.71 144 TRP A C 1
ATOM 643 O O . TRP A 1 103 ? 101.802 87.867 8.480 1.00 35.53 144 TRP A O 1
ATOM 654 N N . GLY A 1 104 ? 100.132 86.543 7.796 1.00 32.62 145 GLY A N 1
ATOM 655 C CA . GLY A 1 104 ? 99.087 87.428 8.291 1.00 30.33 145 GLY A CA 1
ATOM 656 C C . GLY A 1 104 ? 99.117 87.539 9.809 1.00 33.70 145 GLY A C 1
ATOM 657 O O . GLY A 1 104 ? 99.009 88.636 10.367 1.00 33.07 145 GLY A O 1
ATOM 658 N N . ARG A 1 105 ? 99.283 86.405 10.480 1.00 21.51 146 ARG A N 1
ATOM 659 C CA . ARG A 1 105 ? 99.406 86.396 11.927 1.00 25.65 146 ARG A CA 1
ATOM 660 C C . ARG A 1 105 ? 100.698 87.098 12.375 1.00 29.12 146 ARG A C 1
ATOM 661 O O . ARG A 1 105 ? 100.759 87.670 13.467 1.00 25.90 146 ARG A O 1
ATOM 669 N N . ILE A 1 106 ? 101.722 87.059 11.531 1.00 23.76 147 ILE A N 1
ATOM 670 C CA . ILE A 1 106 ? 102.994 87.684 11.869 1.00 29.00 147 ILE A CA 1
ATOM 671 C C . ILE A 1 106 ? 102.860 89.205 11.761 1.00 32.70 147 ILE A C 1
ATOM 672 O O . ILE A 1 106 ? 103.334 89.947 12.623 1.00 30.47 147 ILE A O 1
ATOM 677 N N . VAL A 1 107 ? 102.159 89.663 10.731 1.00 30.06 148 VAL A N 1
ATOM 678 C CA . VAL A 1 107 ? 101.864 91.087 10.596 1.00 27.36 148 VAL A CA 1
ATOM 679 C C . VAL A 1 107 ? 101.016 91.576 11.786 1.00 35.18 148 VAL A C 1
ATOM 680 O O . VAL A 1 107 ? 101.272 92.647 12.327 1.00 33.50 148 VAL A O 1
ATOM 684 N N . ALA A 1 108 ? 100.044 90.773 12.220 1.00 25.95 149 ALA A N 1
ATOM 685 C CA . ALA A 1 108 ? 99.233 91.112 13.388 1.00 27.34 149 ALA A CA 1
ATOM 686 C C . ALA A 1 108 ? 100.099 91.223 14.646 1.00 32.83 149 ALA A C 1
ATOM 687 O O . ALA A 1 108 ? 99.909 92.111 15.478 1.00 33.93 149 ALA A O 1
ATOM 689 N N . PHE A 1 109 ? 101.039 90.296 14.773 1.00 28.51 150 PHE A N 1
ATOM 690 C CA . PHE A 1 109 ? 102.034 90.319 15.831 1.00 29.73 150 PHE A CA 1
ATOM 691 C C . PHE A 1 109 ? 102.823 91.647 15.868 1.00 27.37 150 PHE A C 1
ATOM 692 O O . PHE A 1 109 ? 102.928 92.279 16.913 1.00 26.75 150 PHE A O 1
ATOM 700 N N . PHE A 1 110 ? 103.366 92.057 14.730 1.00 26.99 151 PHE A N 1
ATOM 701 C CA . PHE A 1 110 ? 104.067 93.342 14.643 1.00 29.68 151 PHE A CA 1
ATOM 702 C C . PHE A 1 110 ? 103.155 94.518 15.008 1.00 31.70 151 PHE A C 1
ATOM 703 O O . PHE A 1 110 ? 103.556 95.415 15.753 1.00 31.64 151 PHE A O 1
ATOM 711 N N . GLU A 1 111 ? 101.925 94.505 14.505 1.00 32.38 152 GLU A N 1
ATOM 712 C CA . GLU A 1 111 ? 100.976 95.570 14.813 1.00 31.19 152 GLU A CA 1
ATOM 713 C C . GLU A 1 111 ? 100.603 95.588 16.289 1.00 29.67 152 GLU A C 1
ATOM 714 O O . GLU A 1 111 ? 100.455 96.645 16.885 1.00 34.63 152 GLU A O 1
ATOM 720 N N . PHE A 1 112 ? 100.470 94.410 16.886 1.00 28.83 153 PHE A N 1
ATOM 721 C CA . PHE A 1 112 ? 100.157 94.330 18.297 1.00 27.12 153 PHE A CA 1
ATOM 722 C C . PHE A 1 112 ? 101.306 94.933 19.117 1.00 35.02 153 PHE A C 1
ATOM 723 O O . PHE A 1 112 ? 101.077 95.633 20.102 1.00 32.55 153 PHE A O 1
ATOM 731 N N . GLY A 1 113 ? 102.538 94.648 18.708 1.00 30.94 154 GLY A N 1
ATOM 732 C CA . GLY A 1 113 ? 103.699 95.229 19.354 1.00 33.07 154 GLY A CA 1
ATOM 733 C C . GLY A 1 113 ? 103.667 96.745 19.246 1.00 31.16 154 GLY A C 1
ATOM 734 O O . GLY A 1 113 ? 103.902 97.454 20.226 1.00 32.97 154 GLY A O 1
ATOM 735 N N . GLY A 1 114 ? 103.365 97.233 18.048 1.00 29.57 155 GLY A N 1
ATOM 736 C CA . GLY A 1 114 ? 103.313 98.663 17.797 1.00 29.48 155 GLY A CA 1
ATOM 737 C C . GLY A 1 114 ? 102.312 99.332 18.711 1.00 31.91 155 GLY A C 1
ATOM 738 O O . GLY A 1 114 ? 102.578 100.397 19.259 1.00 41.19 155 GLY A O 1
ATOM 739 N N . VAL A 1 115 ? 101.167 98.681 18.894 1.00 29.76 156 VAL A N 1
ATOM 740 C CA . VAL A 1 115 ? 100.115 99.196 19.755 1.00 32.12 156 VAL A CA 1
ATOM 741 C C . VAL A 1 115 ? 100.598 99.262 21.207 1.00 27.62 156 VAL A C 1
ATOM 742 O O . VAL A 1 115 ? 100.357 100.254 21.902 1.00 32.00 156 VAL A O 1
ATOM 746 N N A MET A 1 116 ? 101.294 98.224 21.659 0.47 27.04 157 MET A N 1
ATOM 747 N N B MET A 1 116 ? 101.288 98.210 21.644 0.53 26.99 157 MET A N 1
ATOM 748 C CA A MET A 1 116 ? 101.780 98.201 23.032 0.47 29.23 157 MET A CA 1
ATOM 749 C CA B MET A 1 116 ? 101.828 98.137 22.998 0.53 29.76 157 MET A CA 1
ATOM 750 C C A MET A 1 116 ? 102.833 99.280 23.280 0.47 29.44 157 MET A C 1
ATOM 751 C C B MET A 1 116 ? 102.820 99.268 23.265 0.53 29.33 157 MET A C 1
ATOM 752 O O A MET A 1 116 ? 102.907 99.835 24.374 0.47 31.89 157 MET A O 1
ATOM 753 O O B MET A 1 116 ? 102.833 99.846 24.350 0.53 31.71 157 MET A O 1
ATOM 762 N N . CYS A 1 117 ? 103.639 99.577 22.264 1.00 30.54 158 CYS A N 1
ATOM 763 C CA . CYS A 1 117 ? 104.649 100.622 22.385 1.00 32.29 158 CYS A CA 1
ATOM 764 C C . CYS A 1 117 ? 104.001 101.995 22.465 1.00 32.04 158 CYS A C 1
ATOM 765 O O . CYS A 1 117 ? 104.327 102.787 23.354 1.00 40.09 158 CYS A O 1
ATOM 768 N N . VAL A 1 118 ? 103.071 102.257 21.548 1.00 32.30 159 VAL A N 1
ATOM 769 C CA . VAL A 1 118 ? 102.348 103.522 21.494 1.00 33.99 159 VAL A CA 1
ATOM 770 C C . VAL A 1 118 ? 101.604 103.755 22.807 1.00 41.12 159 VAL A C 1
ATOM 771 O O . VAL A 1 118 ? 101.614 104.861 23.362 1.00 44.57 159 VAL A O 1
ATOM 775 N N . GLU A 1 119 ? 100.994 102.696 23.328 1.00 31.94 160 GLU A N 1
ATOM 776 C CA . GLU A 1 119 ? 100.232 102.814 24.567 1.00 34.03 160 GLU A CA 1
ATOM 777 C C . GLU A 1 119 ? 101.150 103.042 25.774 1.00 36.47 160 GLU A C 1
ATOM 778 O O . GLU A 1 119 ? 100.795 103.752 26.711 1.00 35.07 160 GLU A O 1
ATOM 784 N N . SER A 1 120 ? 102.330 102.431 25.736 1.00 31.63 161 SER A N 1
ATOM 785 C CA . SER A 1 120 ? 103.348 102.646 26.760 1.00 32.59 161 SER A CA 1
ATOM 786 C C . SER A 1 120 ? 103.765 104.116 26.859 1.00 33.96 161 SER A C 1
ATOM 787 O O . SER A 1 120 ? 103.844 104.679 27.959 1.00 40.04 161 SER A O 1
ATOM 790 N N . VAL A 1 121 ? 104.044 104.732 25.716 1.00 34.49 162 VAL A N 1
ATOM 791 C CA . VAL A 1 121 ? 104.387 106.155 25.705 1.00 38.04 162 VAL A CA 1
ATOM 792 C C . VAL A 1 121 ? 103.207 106.971 26.231 1.00 36.91 162 VAL A C 1
ATOM 793 O O . VAL A 1 121 ? 103.382 107.894 27.027 1.00 43.71 162 VAL A O 1
ATOM 797 N N . ASN A 1 122 ? 102.002 106.599 25.806 1.00 43.98 163 ASN A N 1
ATOM 798 C CA . ASN A 1 122 ? 100.795 107.296 26.230 1.00 48.31 163 ASN A CA 1
ATOM 799 C C . ASN A 1 122 ? 100.539 107.189 27.723 1.00 44.10 163 ASN A C 1
ATOM 800 O O . ASN A 1 122 ? 100.065 108.137 28.339 1.00 43.63 163 ASN A O 1
ATOM 805 N N . ARG A 1 123 ? 100.869 106.050 28.320 1.00 42.53 164 ARG A N 1
ATOM 806 C CA . ARG A 1 123 ? 100.619 105.886 29.749 1.00 39.90 164 ARG A CA 1
ATOM 807 C C . ARG A 1 123 ? 101.855 106.227 30.598 1.00 47.20 164 ARG A C 1
ATOM 808 O O . ARG A 1 123 ? 101.976 105.795 31.751 1.00 51.30 164 ARG A O 1
ATOM 812 N N . GLU A 1 124 ? 102.746 107.035 30.024 1.00 42.70 165 GLU A N 1
ATOM 813 C CA . GLU A 1 124 ? 103.933 107.542 30.709 1.00 40.46 165 GLU A CA 1
ATOM 814 C C . GLU A 1 124 ? 104.845 106.399 31.147 1.00 43.24 165 GLU A C 1
ATOM 815 O O . GLU A 1 124 ? 105.400 106.415 32.252 1.00 40.58 165 GLU A O 1
ATOM 821 N N . MET A 1 125 ? 104.991 105.426 30.245 1.00 37.60 166 MET A N 1
ATOM 822 C CA . MET A 1 125 ? 105.811 104.233 30.436 1.00 44.76 166 MET A CA 1
ATOM 823 C C . MET A 1 125 ? 106.750 104.006 29.262 1.00 42.51 166 MET A C 1
ATOM 824 O O . MET A 1 125 ? 107.032 102.855 28.898 1.00 34.95 166 MET A O 1
ATOM 829 N N A SER A 1 126 ? 107.234 105.095 28.671 0.51 39.00 167 SER A N 1
ATOM 830 N N B SER A 1 126 ? 107.224 105.100 28.680 0.49 39.04 167 SER A N 1
ATOM 831 C CA A SER A 1 126 ? 108.094 105.023 27.487 0.51 35.25 167 SER A CA 1
ATOM 832 C CA B SER A 1 126 ? 108.101 105.059 27.513 0.49 35.30 167 SER A CA 1
ATOM 833 C C A SER A 1 126 ? 109.293 104.066 27.598 0.51 34.91 167 SER A C 1
ATOM 834 C C B SER A 1 126 ? 109.280 104.075 27.607 0.49 34.92 167 SER A C 1
ATOM 835 O O A SER A 1 126 ? 109.660 103.454 26.598 0.51 33.92 167 SER A O 1
ATOM 836 O O B SER A 1 126 ? 109.618 103.455 26.601 0.49 33.90 167 SER A O 1
ATOM 841 N N . PRO A 1 127 ? 109.908 103.923 28.798 1.00 36.00 168 PRO A N 1
ATOM 842 C CA . PRO A 1 127 ? 110.985 102.912 28.863 1.00 35.94 168 PRO A CA 1
ATOM 843 C C . PRO A 1 127 ? 110.558 101.493 28.486 1.00 34.45 168 PRO A C 1
ATOM 844 O O . PRO A 1 127 ? 111.364 100.768 27.920 1.00 40.02 168 PRO A O 1
ATOM 848 N N . LEU A 1 128 ? 109.309 101.117 28.744 1.00 33.75 169 LEU A N 1
ATOM 849 C CA . LEU A 1 128 ? 108.823 99.809 28.325 1.00 35.45 169 LEU A CA 1
ATOM 850 C C . LEU A 1 128 ? 109.029 99.522 26.828 1.00 44.48 169 LEU A C 1
ATOM 851 O O . LEU A 1 128 ? 109.084 98.350 26.424 1.00 41.33 169 LEU A O 1
ATOM 856 N N . VAL A 1 129 ? 109.102 100.574 26.009 1.00 35.18 170 VAL A N 1
ATOM 857 C CA . VAL A 1 129 ? 109.279 100.388 24.567 1.00 36.02 170 VAL A CA 1
ATOM 858 C C . VAL A 1 129 ? 110.480 99.481 24.249 1.00 30.81 170 VAL A C 1
ATOM 859 O O . VAL A 1 129 ? 110.381 98.576 23.425 1.00 33.34 170 VAL A O 1
ATOM 863 N N . ASP A 1 130 ? 111.600 99.720 24.925 1.00 31.72 171 ASP A N 1
ATOM 864 C CA . ASP A 1 130 ? 112.783 98.882 24.771 1.00 42.06 171 ASP A CA 1
ATOM 865 C C . ASP A 1 130 ? 112.551 97.435 25.181 1.00 38.15 171 ASP A C 1
ATOM 866 O O . ASP A 1 130 ? 113.123 96.525 24.576 1.00 39.61 171 ASP A O 1
ATOM 871 N N . ASN A 1 131 ? 111.754 97.221 26.225 1.00 35.63 172 ASN A N 1
ATOM 872 C CA . ASN A 1 131 ? 111.473 95.855 26.681 1.00 47.16 172 ASN A CA 1
ATOM 873 C C . ASN A 1 131 ? 110.642 95.119 25.637 1.00 34.96 172 ASN A C 1
ATOM 874 O O . ASN A 1 131 ? 110.944 93.976 25.280 1.00 34.58 172 ASN A O 1
ATOM 879 N N . ILE A 1 132 ? 109.612 95.792 25.133 1.00 33.55 173 ILE A N 1
ATOM 880 C CA . ILE A 1 132 ? 108.722 95.201 24.131 1.00 34.46 173 ILE A CA 1
ATOM 881 C C . ILE A 1 132 ? 109.490 94.846 22.861 1.00 34.17 173 ILE A C 1
ATOM 882 O O . ILE A 1 132 ? 109.265 93.793 22.262 1.00 32.97 173 ILE A O 1
ATOM 887 N N . ALA A 1 133 ? 110.394 95.725 22.445 1.00 32.23 174 ALA A N 1
ATOM 888 C CA . ALA A 1 133 ? 111.245 95.409 21.303 1.00 33.21 174 ALA A CA 1
ATOM 889 C C . ALA A 1 133 ? 112.072 94.154 21.602 1.00 36.50 174 ALA A C 1
ATOM 890 O O . ALA A 1 133 ? 112.206 93.292 20.740 1.00 33.48 174 ALA A O 1
ATOM 892 N N . LEU A 1 134 ? 112.621 94.043 22.813 1.00 36.73 175 LEU A N 1
ATOM 893 C CA . LEU A 1 134 ? 113.346 92.825 23.178 1.00 31.92 175 LEU A CA 1
ATOM 894 C C . LEU A 1 134 ? 112.421 91.607 23.170 1.00 39.04 175 LEU A C 1
ATOM 895 O O . LEU A 1 134 ? 112.773 90.581 22.606 1.00 37.25 175 LEU A O 1
ATOM 900 N N . TRP A 1 135 ? 111.247 91.713 23.790 1.00 35.69 176 TRP A N 1
ATOM 901 C CA . TRP A 1 135 ? 110.310 90.581 23.808 1.00 39.78 176 TRP A CA 1
ATOM 902 C C . TRP A 1 135 ? 109.960 90.137 22.392 1.00 39.56 176 TRP A C 1
ATOM 903 O O . TRP A 1 135 ? 109.896 88.943 22.124 1.00 38.59 176 TRP A O 1
ATOM 914 N N . MET A 1 136 ? 109.760 91.092 21.485 1.00 31.13 177 MET A N 1
ATOM 915 C CA . MET A 1 136 ? 109.383 90.745 20.117 1.00 35.63 177 MET A CA 1
ATOM 916 C C . MET A 1 136 ? 110.536 90.073 19.391 1.00 35.38 177 MET A C 1
ATOM 917 O O . MET A 1 136 ? 110.346 89.089 18.681 1.00 34.46 177 MET A O 1
ATOM 922 N N . THR A 1 137 ? 111.729 90.628 19.577 1.00 30.86 178 THR A N 1
ATOM 923 C CA . THR A 1 137 ? 112.939 90.089 18.987 1.00 35.47 178 THR A CA 1
ATOM 924 C C . THR A 1 137 ? 113.190 88.649 19.459 1.00 42.18 178 THR A C 1
ATOM 925 O O . THR A 1 137 ? 113.444 87.753 18.650 1.00 42.02 178 THR A O 1
ATOM 929 N N . GLU A 1 138 ? 113.113 88.433 20.769 1.00 38.67 179 GLU A N 1
ATOM 930 C CA . GLU A 1 138 ? 113.272 87.094 21.336 1.00 39.91 179 GLU A CA 1
ATOM 931 C C . GLU A 1 138 ? 112.221 86.124 20.790 1.00 40.36 179 GLU A C 1
ATOM 932 O O . GLU A 1 138 ? 112.546 84.998 20.412 1.00 41.54 179 GLU A O 1
ATOM 938 N N . TYR A 1 139 ? 110.966 86.563 20.735 1.00 30.28 180 TYR A N 1
ATOM 939 C CA . TYR A 1 139 ? 109.917 85.690 20.243 1.00 29.99 180 TYR A CA 1
ATOM 940 C C . TYR A 1 139 ? 110.146 85.302 18.779 1.00 38.36 180 TYR A C 1
ATOM 941 O O . TYR A 1 139 ? 109.921 84.153 18.399 1.00 42.43 180 TYR A O 1
ATOM 950 N N . LEU A 1 140 ? 110.580 86.256 17.959 1.00 27.61 181 LEU A N 1
ATOM 951 C CA . LEU A 1 140 ? 110.898 85.949 16.566 1.00 36.25 181 LEU A CA 1
ATOM 952 C C . LEU A 1 140 ? 112.046 84.943 16.480 1.00 38.21 181 LEU A C 1
ATOM 953 O O . LEU A 1 140 ? 111.994 83.979 15.712 1.00 40.42 181 LEU A O 1
ATOM 958 N N . ASN A 1 141 ? 113.085 85.167 17.275 1.00 41.33 182 ASN A N 1
ATOM 959 C CA . ASN A 1 141 ? 114.288 84.348 17.181 1.00 41.53 182 ASN A CA 1
ATOM 960 C C . ASN A 1 141 ? 114.111 82.938 17.724 1.00 45.29 182 ASN A C 1
ATOM 961 O O . ASN A 1 141 ? 114.758 82.009 17.257 1.00 46.70 182 ASN A O 1
ATOM 966 N N . ARG A 1 142 ? 113.216 82.776 18.689 1.00 41.98 183 ARG A N 1
ATOM 967 C CA . ARG A 1 142 ? 113.123 81.507 19.390 1.00 45.21 183 ARG A CA 1
ATOM 968 C C . ARG A 1 142 ? 111.866 80.705 19.060 1.00 41.16 183 ARG A C 1
ATOM 969 O O . ARG A 1 142 ? 111.863 79.495 19.247 1.00 45.85 183 ARG A O 1
ATOM 977 N N . HIS A 1 143 ? 110.814 81.346 18.549 1.00 32.00 184 HIS A N 1
ATOM 978 C CA . HIS A 1 143 ? 109.574 80.606 18.283 1.00 35.36 184 HIS A CA 1
ATOM 979 C C . HIS A 1 143 ? 109.032 80.718 16.863 1.00 39.11 184 HIS A C 1
ATOM 980 O O . HIS A 1 143 ? 108.247 79.865 16.439 1.00 47.22 184 HIS A O 1
ATOM 987 N N . LEU A 1 144 ? 109.432 81.749 16.119 1.00 35.15 185 LEU A N 1
ATOM 988 C CA . LEU A 1 144 ? 108.927 81.900 14.755 1.00 31.59 185 LEU A CA 1
ATOM 989 C C . LEU A 1 144 ? 109.998 81.572 13.718 1.00 29.02 185 LEU A C 1
ATOM 990 O O . LEU A 1 144 ? 109.696 81.303 12.558 1.00 38.14 185 LEU A O 1
ATOM 995 N N . HIS A 1 145 ? 111.243 81.596 14.152 1.00 34.37 186 HIS A N 1
ATOM 996 C CA . HIS A 1 145 ? 112.368 81.376 13.264 1.00 38.73 186 HIS A CA 1
ATOM 997 C C . HIS A 1 145 ? 112.220 80.114 12.430 1.00 41.74 186 HIS A C 1
ATOM 998 O O . HIS A 1 145 ? 112.415 80.147 11.220 1.00 41.52 186 HIS A O 1
ATOM 1005 N N A THR A 1 146 ? 111.861 79.010 13.072 0.90 38.87 187 THR A N 1
ATOM 1006 N N B THR A 1 146 ? 111.857 79.017 13.089 0.10 40.87 187 THR A N 1
ATOM 1007 C CA A THR A 1 146 ? 111.747 77.748 12.363 0.90 42.59 187 THR A CA 1
ATOM 1008 C CA B THR A 1 146 ? 111.700 77.722 12.435 0.10 43.75 187 THR A CA 1
ATOM 1009 C C A THR A 1 146 ? 110.702 77.816 11.249 0.90 37.59 187 THR A C 1
ATOM 1010 C C B THR A 1 146 ? 110.695 77.774 11.288 0.10 38.62 187 THR A C 1
ATOM 1011 O O A THR A 1 146 ? 110.976 77.425 10.110 0.90 40.53 187 THR A O 1
ATOM 1012 O O B THR A 1 146 ? 110.989 77.337 10.174 0.10 39.36 187 THR A O 1
ATOM 1019 N N . TRP A 1 147 ? 109.511 78.308 11.569 1.00 31.01 188 TRP A N 1
ATOM 1020 C CA . TRP A 1 147 ? 108.471 78.431 10.557 1.00 27.22 188 TRP A CA 1
ATOM 1021 C C . TRP A 1 147 ? 108.894 79.353 9.418 1.00 34.13 188 TRP A C 1
ATOM 1022 O O . TRP A 1 147 ? 108.717 79.017 8.249 1.00 37.15 188 TRP A O 1
ATOM 1033 N N . ILE A 1 148 ? 109.449 80.513 9.766 1.00 36.48 189 ILE A N 1
ATOM 1034 C CA . ILE A 1 148 ? 109.890 81.487 8.768 1.00 30.97 189 ILE A CA 1
ATOM 1035 C C . ILE A 1 148 ? 110.891 80.858 7.779 1.00 32.33 189 ILE A C 1
ATOM 1036 O O . ILE A 1 148 ? 110.701 80.921 6.564 1.00 41.64 189 ILE A O 1
ATOM 1041 N N . GLN A 1 149 ? 111.935 80.230 8.291 1.00 32.31 190 GLN A N 1
ATOM 1042 C CA . GLN A 1 149 ? 112.909 79.561 7.413 1.00 37.82 190 GLN A CA 1
ATOM 1043 C C . GLN A 1 149 ? 112.310 78.388 6.608 1.00 37.43 190 GLN A C 1
ATOM 1044 O O . GLN A 1 149 ? 112.619 78.220 5.440 1.00 45.63 190 GLN A O 1
ATOM 1050 N N . ASP A 1 150 ? 111.438 77.598 7.223 1.00 35.84 191 ASP A N 1
ATOM 1051 C CA . ASP A 1 150 ? 110.773 76.499 6.522 1.00 40.10 191 ASP A CA 1
ATOM 1052 C C . ASP A 1 150 ? 109.813 76.962 5.441 1.00 39.57 191 ASP A C 1
ATOM 1053 O O . ASP A 1 150 ? 109.432 76.186 4.573 1.00 40.19 191 ASP A O 1
ATOM 1058 N N . ASN A 1 151 ? 109.411 78.223 5.495 1.00 37.39 192 ASN A N 1
ATOM 1059 C CA . ASN A 1 151 ? 108.456 78.722 4.526 1.00 33.70 192 ASN A CA 1
ATOM 1060 C C . ASN A 1 151 ? 108.986 79.853 3.640 1.00 34.73 192 ASN A C 1
ATOM 1061 O O . ASN A 1 151 ? 108.228 80.708 3.189 1.00 38.28 192 ASN A O 1
ATOM 1066 N N . GLY A 1 152 ? 110.290 79.837 3.384 1.00 37.06 193 GLY A N 1
ATOM 1067 C CA . GLY A 1 152 ? 110.876 80.681 2.358 1.00 35.19 193 GLY A CA 1
ATOM 1068 C C . GLY A 1 152 ? 111.593 81.910 2.854 1.00 35.79 193 GLY A C 1
ATOM 1069 O O . GLY A 1 152 ? 112.139 82.663 2.055 1.00 44.69 193 GLY A O 1
ATOM 1070 N N . GLY A 1 153 ? 111.589 82.121 4.169 1.00 36.54 194 GLY A N 1
ATOM 1071 C CA . GLY A 1 153 ? 112.234 83.274 4.784 1.00 34.94 194 GLY A CA 1
ATOM 1072 C C . GLY A 1 153 ? 111.489 84.575 4.515 1.00 41.59 194 GLY A C 1
ATOM 1073 O O . GLY A 1 153 ? 110.436 84.578 3.867 1.00 35.29 194 GLY A O 1
ATOM 1074 N N . TRP A 1 154 ? 112.041 85.685 4.996 1.00 35.19 195 TRP A N 1
ATOM 1075 C CA . TRP A 1 154 ? 111.451 86.996 4.758 1.00 38.57 195 TRP A CA 1
ATOM 1076 C C . TRP A 1 154 ? 111.362 87.311 3.271 1.00 43.46 195 TRP A C 1
ATOM 1077 O O . TRP A 1 154 ? 110.571 88.155 2.860 1.00 39.90 195 TRP A O 1
ATOM 1088 N N . ASP A 1 155 ? 112.186 86.643 2.468 1.00 41.18 196 ASP A N 1
ATOM 1089 C CA . ASP A 1 155 ? 112.066 86.751 1.019 1.00 44.87 196 ASP A CA 1
ATOM 1090 C C . ASP A 1 155 ? 110.689 86.304 0.515 1.00 42.71 196 ASP A C 1
ATOM 1091 O O . ASP A 1 155 ? 110.120 86.938 -0.369 1.00 49.59 196 ASP A O 1
ATOM 1096 N N . ALA A 1 156 ? 110.164 85.213 1.065 1.00 36.87 197 ALA A N 1
ATOM 1097 C CA . ALA A 1 156 ? 108.829 84.760 0.681 1.00 43.67 197 ALA A CA 1
ATOM 1098 C C . ALA A 1 156 ? 107.795 85.822 1.047 1.00 40.58 197 ALA A C 1
ATOM 1099 O O . ALA A 1 156 ? 106.887 86.096 0.265 1.00 43.03 197 ALA A O 1
ATOM 1101 N N . PHE A 1 157 ? 107.945 86.426 2.224 1.00 38.28 198 PHE A N 1
ATOM 1102 C CA . PHE A 1 157 ? 107.037 87.498 2.658 1.00 35.84 198 PHE A CA 1
ATOM 1103 C C . PHE A 1 157 ? 107.029 88.638 1.643 1.00 38.90 198 PHE A C 1
ATOM 1104 O O . PHE A 1 157 ? 105.977 89.155 1.278 1.00 43.79 198 PHE A O 1
ATOM 1112 N N . VAL A 1 158 ? 108.214 89.014 1.181 1.00 42.05 199 VAL A N 1
ATOM 1113 C CA . VAL A 1 158 ? 108.360 90.105 0.229 1.00 44.73 199 VAL A CA 1
ATOM 1114 C C . VAL A 1 158 ? 107.626 89.807 -1.073 1.00 45.60 199 VAL A C 1
ATOM 1115 O O . VAL A 1 158 ? 106.978 90.685 -1.635 1.00 48.82 199 VAL A O 1
ATOM 1119 N N . GLU A 1 159 ? 107.707 88.563 -1.533 1.00 43.44 200 GLU A N 1
ATOM 1120 C CA . GLU A 1 159 ? 107.047 88.170 -2.777 1.00 51.46 200 GLU A CA 1
ATOM 1121 C C . GLU A 1 159 ? 105.527 88.089 -2.627 1.00 47.21 200 GLU A C 1
ATOM 1122 O O . GLU A 1 159 ? 104.797 88.408 -3.555 1.00 50.42 200 GLU A O 1
ATOM 1128 N N . LEU A 1 160 ? 105.050 87.673 -1.461 1.00 31.41 201 LEU A N 1
ATOM 1129 C CA . LEU A 1 160 ? 103.617 87.590 -1.229 1.00 37.78 201 LEU A CA 1
ATOM 1130 C C . LEU A 1 160 ? 102.976 88.945 -0.929 1.00 37.37 201 LEU A C 1
ATOM 1131 O O . LEU A 1 160 ? 101.818 89.172 -1.271 1.00 41.42 201 LEU A O 1
ATOM 1136 N N . TYR A 1 161 ? 103.711 89.837 -0.278 1.00 37.84 202 TYR A N 1
ATOM 1137 C CA . TYR A 1 161 ? 103.097 91.051 0.254 1.00 41.90 202 TYR A CA 1
ATOM 1138 C C . TYR A 1 161 ? 103.595 92.343 -0.359 1.00 41.92 202 TYR A C 1
ATOM 1139 O O . TYR A 1 161 ? 102.927 93.365 -0.250 1.00 43.28 202 TYR A O 1
ATOM 1148 N N . GLY A 1 162 ? 104.761 92.300 -0.997 1.00 40.01 203 GLY A N 1
ATOM 1149 C CA . GLY A 1 162 ? 105.416 93.514 -1.433 1.00 41.50 203 GLY A CA 1
ATOM 1150 C C . GLY A 1 162 ? 105.507 93.677 -2.932 1.00 51.85 203 GLY A C 1
ATOM 1151 O O . GLY A 1 162 ? 104.966 92.870 -3.684 1.00 57.19 203 GLY A O 1
ATOM 1152 N N . PRO A 1 163 ? 106.216 94.728 -3.374 1.00 63.91 204 PRO A N 1
ATOM 1153 C CA . PRO A 1 163 ? 106.341 95.084 -4.791 1.00 69.05 204 PRO A CA 1
ATOM 1154 C C . PRO A 1 163 ? 107.274 94.134 -5.530 1.00 72.17 204 PRO A C 1
ATOM 1155 O O . PRO A 1 163 ? 107.863 93.278 -4.866 1.00 72.75 204 PRO A O 1
ATOM 1159 N N . GLY B 2 8 ? 84.925 62.320 19.144 1.00 72.25 8 GLY B N 1
ATOM 1160 C CA . GLY B 2 8 ? 86.139 61.985 18.420 1.00 72.90 8 GLY B CA 1
ATOM 1161 C C . GLY B 2 8 ? 86.077 60.517 18.079 1.00 86.01 8 GLY B C 1
ATOM 1162 O O . GLY B 2 8 ? 85.064 59.881 18.379 1.00 89.19 8 GLY B O 1
ATOM 1163 N N . TYR B 2 9 ? 87.133 59.976 17.467 1.00 87.42 9 TYR B N 1
ATOM 1164 C CA . TYR B 2 9 ? 87.172 58.543 17.151 1.00 96.47 9 TYR B CA 1
ATOM 1165 C C . TYR B 2 9 ? 88.521 58.020 16.662 1.00 88.52 9 TYR B C 1
ATOM 1166 O O . TYR B 2 9 ? 89.580 58.521 17.026 1.00 91.44 9 TYR B O 1
ATOM 1168 N N . ASP B 2 10 ? 88.441 56.981 15.838 1.00 80.62 10 ASP B N 1
ATOM 1169 C CA . ASP B 2 10 ? 89.588 56.380 15.177 1.00 72.48 10 ASP B CA 1
ATOM 1170 C C . ASP B 2 10 ? 89.647 56.879 13.727 1.00 59.11 10 ASP B C 1
ATOM 1171 O O . ASP B 2 10 ? 88.648 56.855 13.010 1.00 53.37 10 ASP B O 1
ATOM 1176 N N . ASN B 2 11 ? 90.814 57.352 13.313 1.00 53.18 11 ASN B N 1
ATOM 1177 C CA . ASN B 2 11 ? 90.975 58.014 12.025 1.00 52.11 11 ASN B CA 1
ATOM 1178 C C . ASN B 2 11 ? 90.619 57.133 10.821 1.00 57.10 11 ASN B C 1
ATOM 1179 O O . ASN B 2 11 ? 89.999 57.603 9.854 1.00 51.43 11 ASN B O 1
ATOM 1184 N N . ARG B 2 12 ? 91.016 55.863 10.875 1.00 56.11 12 ARG B N 1
ATOM 1185 C CA . ARG B 2 12 ? 90.691 54.925 9.809 1.00 59.86 12 ARG B CA 1
ATOM 1186 C C . ARG B 2 12 ? 89.182 54.814 9.588 1.00 60.41 12 ARG B C 1
ATOM 1187 O O . ARG B 2 12 ? 88.720 54.818 8.445 1.00 57.24 12 ARG B O 1
ATOM 1195 N N . GLU B 2 13 ? 88.421 54.717 10.678 1.00 56.89 13 GLU B N 1
ATOM 1196 C CA . GLU B 2 13 ? 86.965 54.669 10.576 1.00 59.32 13 GLU B CA 1
ATOM 1197 C C . GLU B 2 13 ? 86.434 55.905 9.861 1.00 52.10 13 GLU B C 1
ATOM 1198 O O . GLU B 2 13 ? 85.512 55.818 9.056 1.00 48.68 13 GLU B O 1
ATOM 1204 N N . ILE B 2 14 ? 87.029 57.056 10.151 1.00 49.98 14 ILE B N 1
ATOM 1205 C CA . ILE B 2 14 ? 86.526 58.316 9.622 1.00 48.20 14 ILE B CA 1
ATOM 1206 C C . ILE B 2 14 ? 86.763 58.399 8.113 1.00 47.14 14 ILE B C 1
ATOM 1207 O O . ILE B 2 14 ? 85.879 58.811 7.359 1.00 49.81 14 ILE B O 1
ATOM 1212 N N . VAL B 2 15 ? 87.945 57.988 7.674 1.00 43.52 15 VAL B N 1
ATOM 1213 C CA . VAL B 2 15 ? 88.248 57.962 6.249 1.00 49.79 15 VAL B CA 1
ATOM 1214 C C . VAL B 2 15 ? 87.314 57.017 5.500 1.00 58.71 15 VAL B C 1
ATOM 1215 O O . VAL B 2 15 ? 86.718 57.395 4.489 1.00 61.51 15 VAL B O 1
ATOM 1219 N N . MET B 2 16 ? 87.176 55.797 6.011 1.00 59.82 16 MET B N 1
ATOM 1220 C CA . MET B 2 16 ? 86.373 54.776 5.337 1.00 61.03 16 MET B CA 1
ATOM 1221 C C . MET B 2 16 ? 84.913 55.196 5.160 1.00 58.84 16 MET B C 1
ATOM 1222 O O . MET B 2 16 ? 84.354 55.072 4.067 1.00 60.49 16 MET B O 1
ATOM 1227 N N . LYS B 2 17 ? 84.291 55.702 6.218 1.00 58.58 17 LYS B N 1
ATOM 1228 C CA . LYS B 2 17 ? 82.890 56.113 6.123 1.00 62.85 17 LYS B CA 1
ATOM 1229 C C . LYS B 2 17 ? 82.719 57.409 5.330 1.00 63.50 17 LYS B C 1
ATOM 1230 O O . LYS B 2 17 ? 81.665 57.648 4.740 1.00 64.85 17 LYS B O 1
ATOM 1236 N N . TYR B 2 18 ? 83.752 58.245 5.304 1.00 60.14 18 TYR B N 1
ATOM 1237 C CA . TYR B 2 18 ? 83.677 59.453 4.502 1.00 54.86 18 TYR B CA 1
ATOM 1238 C C . TYR B 2 18 ? 83.715 59.101 3.024 1.00 55.38 18 TYR B C 1
ATOM 1239 O O . TYR B 2 18 ? 82.866 59.538 2.248 1.00 60.01 18 TYR B O 1
ATOM 1248 N N A ILE B 2 19 ? 84.715 58.313 2.640 0.22 51.33 19 ILE B N 1
ATOM 1249 N N B ILE B 2 19 ? 84.715 58.319 2.639 0.78 52.02 19 ILE B N 1
ATOM 1250 C CA A ILE B 2 19 ? 84.886 57.901 1.251 0.22 48.54 19 ILE B CA 1
ATOM 1251 C CA B ILE B 2 19 ? 84.876 57.914 1.249 0.78 49.45 19 ILE B CA 1
ATOM 1252 C C A ILE B 2 19 ? 83.678 57.112 0.754 0.22 50.50 19 ILE B C 1
ATOM 1253 C C B ILE B 2 19 ? 83.655 57.130 0.762 0.78 50.79 19 ILE B C 1
ATOM 1254 O O A ILE B 2 19 ? 83.211 57.319 -0.368 0.22 50.78 19 ILE B O 1
ATOM 1255 O O B ILE B 2 19 ? 83.153 57.363 -0.342 0.78 50.99 19 ILE B O 1
ATOM 1264 N N . HIS B 2 20 ? 83.166 56.219 1.596 1.00 50.66 20 HIS B N 1
ATOM 1265 C CA . HIS B 2 20 ? 82.015 55.399 1.220 1.00 54.14 20 HIS B CA 1
ATOM 1266 C C . HIS B 2 20 ? 80.817 56.285 0.921 1.00 53.68 20 HIS B C 1
ATOM 1267 O O . HIS B 2 20 ? 80.066 56.028 -0.010 1.00 58.83 20 HIS B O 1
ATOM 1274 N N . TYR B 2 21 ? 80.661 57.344 1.704 1.00 55.19 21 TYR B N 1
ATOM 1275 C CA . TYR B 2 21 ? 79.600 58.311 1.471 1.00 57.12 21 TYR B CA 1
ATOM 1276 C C . TYR B 2 21 ? 79.773 59.059 0.148 1.00 60.64 21 TYR B C 1
ATOM 1277 O O . TYR B 2 21 ? 78.837 59.142 -0.636 1.00 67.84 21 TYR B O 1
ATOM 1286 N N . LYS B 2 22 ? 80.953 59.618 -0.099 1.00 59.10 22 LYS B N 1
ATOM 1287 C CA . LYS B 2 22 ? 81.162 60.372 -1.332 1.00 57.72 22 LYS B CA 1
ATOM 1288 C C . LYS B 2 22 ? 80.948 59.476 -2.555 1.00 59.40 22 LYS B C 1
ATOM 1289 O O . LYS B 2 22 ? 80.318 59.888 -3.521 1.00 64.80 22 LYS B O 1
ATOM 1295 N N . LEU B 2 23 ? 81.467 58.252 -2.506 1.00 55.70 23 LEU B N 1
ATOM 1296 C CA . LEU B 2 23 ? 81.265 57.301 -3.594 1.00 60.91 23 LEU B CA 1
ATOM 1297 C C . LEU B 2 23 ? 79.788 56.967 -3.735 1.00 68.64 23 LEU B C 1
ATOM 1298 O O . LEU B 2 23 ? 79.245 56.999 -4.838 1.00 68.73 23 LEU B O 1
ATOM 1303 N N . SER B 2 24 ? 79.147 56.659 -2.611 1.00 74.96 24 SER B N 1
ATOM 1304 C CA . SER B 2 24 ? 77.721 56.349 -2.591 1.00 78.80 24 SER B CA 1
ATOM 1305 C C . SER B 2 24 ? 76.922 57.489 -3.209 1.00 80.04 24 SER B C 1
ATOM 1306 O O . SER B 2 24 ? 75.994 57.263 -3.979 1.00 82.17 24 SER B O 1
ATOM 1309 N N . GLN B 2 25 ? 77.319 58.713 -2.878 1.00 82.18 25 GLN B N 1
ATOM 1310 C CA . GLN B 2 25 ? 76.672 59.933 -3.357 1.00 82.47 25 GLN B CA 1
ATOM 1311 C C . GLN B 2 25 ? 76.555 59.990 -4.884 1.00 78.09 25 GLN B C 1
ATOM 1312 O O . GLN B 2 25 ? 75.595 60.539 -5.417 1.00 79.93 25 GLN B O 1
ATOM 1318 N N . ARG B 2 26 ? 77.526 59.420 -5.588 1.00 70.56 26 ARG B N 1
ATOM 1319 C CA . ARG B 2 26 ? 77.542 59.535 -7.041 1.00 70.47 26 ARG B CA 1
ATOM 1320 C C . ARG B 2 26 ? 77.245 58.217 -7.759 1.00 70.35 26 ARG B C 1
ATOM 1321 O O . ARG B 2 26 ? 77.346 58.141 -8.983 1.00 75.54 26 ARG B O 1
ATOM 1329 N N . GLY B 2 27 ? 76.878 57.185 -7.001 1.00 67.90 27 GLY B N 1
ATOM 1330 C CA . GLY B 2 27 ? 76.388 55.949 -7.587 1.00 70.05 27 GLY B CA 1
ATOM 1331 C C . GLY B 2 27 ? 77.257 54.709 -7.438 1.00 75.53 27 GLY B C 1
ATOM 1332 O O . GLY B 2 27 ? 77.030 53.714 -8.123 1.00 76.16 27 GLY B O 1
ATOM 1333 N N . TYR B 2 28 ? 78.238 54.747 -6.541 1.00 77.67 28 TYR B N 1
ATOM 1334 C CA . TYR B 2 28 ? 79.149 53.613 -6.384 1.00 76.76 28 TYR B CA 1
ATOM 1335 C C . TYR B 2 28 ? 79.166 53.065 -4.950 1.00 76.54 28 TYR B C 1
ATOM 1336 O O . TYR B 2 28 ? 79.250 53.825 -3.985 1.00 76.92 28 TYR B O 1
ATOM 1345 N N . GLU B 2 29 ? 79.082 51.742 -4.819 1.00 77.71 29 GLU B N 1
ATOM 1346 C CA . GLU B 2 29 ? 79.136 51.093 -3.509 1.00 82.19 29 GLU B CA 1
ATOM 1347 C C . GLU B 2 29 ? 80.478 50.395 -3.299 1.00 80.41 29 GLU B C 1
ATOM 1348 O O . GLU B 2 29 ? 81.057 49.856 -4.241 1.00 78.94 29 GLU B O 1
ATOM 1354 N N . TRP B 2 30 ? 80.947 50.388 -2.053 1.00 83.16 30 TRP B N 1
ATOM 1355 C CA . TRP B 2 30 ? 82.335 50.042 -1.748 1.00 90.18 30 TRP B CA 1
ATOM 1356 C C . TRP B 2 30 ? 82.541 49.625 -0.288 1.00 100.71 30 TRP B C 1
ATOM 1357 O O . TRP B 2 30 ? 82.218 50.381 0.629 1.00 100.55 30 TRP B O 1
ATOM 1368 N N . ASP B 2 31 ? 83.086 48.429 -0.071 1.00 110.01 31 ASP B N 1
ATOM 1369 C CA . ASP B 2 31 ? 83.464 48.003 1.280 1.00 120.22 31 ASP B CA 1
ATOM 1370 C C . ASP B 2 31 ? 84.976 47.776 1.380 1.00 118.84 31 ASP B C 1
ATOM 1371 O O . ASP B 2 31 ? 85.630 47.447 0.389 1.00 124.49 31 ASP B O 1
ATOM 1376 N N . ALA B 2 32 ? 85.524 47.955 2.580 1.00 108.78 32 ALA B N 1
ATOM 1377 C CA . ALA B 2 32 ? 86.958 47.793 2.815 1.00 104.45 32 ALA B CA 1
ATOM 1378 C C . ALA B 2 32 ? 87.431 46.361 2.592 1.00 107.70 32 ALA B C 1
ATOM 1379 O O . ALA B 2 32 ? 88.377 45.906 3.241 1.00 109.28 32 ALA B O 1
ATOM 1381 N N . GLU B 2 48 ? 76.665 58.555 18.672 1.00 93.06 89 GLU B N 1
ATOM 1382 C CA . GLU B 2 48 ? 77.871 57.844 19.070 1.00 89.93 89 GLU B CA 1
ATOM 1383 C C . GLU B 2 48 ? 79.089 58.659 18.684 1.00 90.84 89 GLU B C 1
ATOM 1384 O O . GLU B 2 48 ? 79.277 59.783 19.150 1.00 90.01 89 GLU B O 1
ATOM 1386 N N . SER B 2 49 ? 79.921 58.072 17.831 1.00 93.35 90 SER B N 1
ATOM 1387 C CA . SER B 2 49 ? 80.930 58.823 17.103 1.00 87.45 90 SER B CA 1
ATOM 1388 C C . SER B 2 49 ? 80.299 59.249 15.780 1.00 82.79 90 SER B C 1
ATOM 1389 O O . SER B 2 49 ? 80.937 59.903 14.948 1.00 67.93 90 SER B O 1
ATOM 1392 N N . GLU B 2 50 ? 79.031 58.861 15.615 1.00 84.22 91 GLU B N 1
ATOM 1393 C CA . GLU B 2 50 ? 78.226 59.165 14.432 1.00 73.04 91 GLU B CA 1
ATOM 1394 C C . GLU B 2 50 ? 78.134 60.666 14.163 1.00 71.25 91 GLU B C 1
ATOM 1395 O O . GLU B 2 50 ? 77.954 61.094 13.027 1.00 71.88 91 GLU B O 1
ATOM 1397 N N . VAL B 2 51 ? 78.262 61.456 15.222 1.00 64.81 92 VAL B N 1
ATOM 1398 C CA . VAL B 2 51 ? 78.139 62.896 15.144 1.00 63.75 92 VAL B CA 1
ATOM 1399 C C . VAL B 2 51 ? 79.352 63.522 14.441 1.00 63.56 92 VAL B C 1
ATOM 1400 O O . VAL B 2 51 ? 79.255 64.588 13.823 1.00 47.11 92 VAL B O 1
ATOM 1404 N N . VAL B 2 52 ? 80.497 62.853 14.530 1.00 58.11 93 VAL B N 1
ATOM 1405 C CA . VAL B 2 52 ? 81.688 63.307 13.814 1.00 45.93 93 VAL B CA 1
ATOM 1406 C C . VAL B 2 52 ? 81.539 63.003 12.321 1.00 51.20 93 VAL B C 1
ATOM 1407 O O . VAL B 2 52 ? 81.871 63.843 11.477 1.00 45.85 93 VAL B O 1
ATOM 1411 N N . HIS B 2 53 ? 81.016 61.817 11.995 1.00 47.22 94 HIS B N 1
ATOM 1412 C CA . HIS B 2 53 ? 80.842 61.438 10.592 1.00 58.05 94 HIS B CA 1
ATOM 1413 C C . HIS B 2 53 ? 79.848 62.360 9.901 1.00 56.51 94 HIS B C 1
ATOM 1414 O O . HIS B 2 53 ? 80.102 62.835 8.800 1.00 53.41 94 HIS B O 1
ATOM 1421 N N . LEU B 2 54 ? 78.724 62.611 10.566 1.00 52.58 95 LEU B N 1
ATOM 1422 C CA . LEU B 2 54 ? 77.677 63.474 10.028 1.00 57.47 95 LEU B CA 1
ATOM 1423 C C . LEU B 2 54 ? 78.186 64.892 9.782 1.00 51.07 95 LEU B C 1
ATOM 1424 O O . LEU B 2 54 ? 77.938 65.489 8.742 1.00 53.70 95 LEU B O 1
ATOM 1429 N N . THR B 2 55 ? 78.887 65.435 10.762 1.00 44.44 96 THR B N 1
ATOM 1430 C CA . THR B 2 55 ? 79.383 66.790 10.652 1.00 46.26 96 THR B CA 1
ATOM 1431 C C . THR B 2 55 ? 80.425 66.903 9.544 1.00 43.99 96 THR B C 1
ATOM 1432 O O . THR B 2 55 ? 80.434 67.863 8.778 1.00 45.44 96 THR B O 1
ATOM 1436 N N . LEU B 2 56 ? 81.295 65.910 9.452 1.00 39.05 97 LEU B N 1
ATOM 1437 C CA . LEU B 2 56 ? 82.343 65.944 8.442 1.00 40.16 97 LEU B CA 1
ATOM 1438 C C . LEU B 2 56 ? 81.733 65.850 7.047 1.00 45.69 97 LEU B C 1
ATOM 1439 O O . LEU B 2 56 ? 82.144 66.561 6.136 1.00 51.22 97 LEU B O 1
ATOM 1444 N N . ARG B 2 57 ? 80.747 64.974 6.885 1.00 41.55 98 ARG B N 1
ATOM 1445 C CA . ARG B 2 57 ? 80.082 64.824 5.594 1.00 57.14 98 ARG B CA 1
ATOM 1446 C C . ARG B 2 57 ? 79.361 66.096 5.156 1.00 54.56 98 ARG B C 1
ATOM 1447 O O . ARG B 2 57 ? 79.464 66.502 4.002 1.00 56.55 98 ARG B O 1
ATOM 1455 N N . GLN B 2 58 ? 78.644 66.722 6.082 1.00 53.85 99 GLN B N 1
ATOM 1456 C CA . GLN B 2 58 ? 77.937 67.966 5.794 1.00 57.30 99 GLN B CA 1
ATOM 1457 C C . GLN B 2 58 ? 78.894 69.109 5.461 1.00 54.28 99 GLN B C 1
ATOM 1458 O O . GLN B 2 58 ? 78.680 69.826 4.490 1.00 52.72 99 GLN B O 1
ATOM 1464 N N . ALA B 2 59 ? 79.943 69.283 6.260 1.00 38.28 100 ALA B N 1
ATOM 1465 C CA . ALA B 2 59 ? 80.914 70.333 5.983 1.00 36.15 100 ALA B CA 1
ATOM 1466 C C . ALA B 2 59 ? 81.616 70.080 4.658 1.00 42.66 100 ALA B C 1
ATOM 1467 O O . ALA B 2 59 ? 82.008 71.016 3.971 1.00 41.36 100 ALA B O 1
ATOM 1469 N N . GLY B 2 60 ? 81.776 68.805 4.306 1.00 42.74 101 GLY B N 1
ATOM 1470 C CA . GLY B 2 60 ? 82.471 68.436 3.087 1.00 38.78 101 GLY B CA 1
ATOM 1471 C C . GLY B 2 60 ? 81.587 68.682 1.885 1.00 46.47 101 GLY B C 1
ATOM 1472 O O . GLY B 2 60 ? 82.032 69.254 0.885 1.00 41.46 101 GLY B O 1
ATOM 1473 N N . ASP B 2 61 ? 80.332 68.239 1.990 1.00 45.44 102 ASP B N 1
ATOM 1474 C CA . ASP B 2 61 ? 79.308 68.577 1.005 1.00 54.58 102 ASP B CA 1
ATOM 1475 C C . ASP B 2 61 ? 79.192 70.088 0.898 1.00 55.87 102 ASP B C 1
ATOM 1476 O O . ASP B 2 61 ? 79.168 70.642 -0.201 1.00 51.75 102 ASP B O 1
ATOM 1481 N N . ASP B 2 62 ? 79.123 70.746 2.055 1.00 52.38 103 ASP B N 1
ATOM 1482 C CA . ASP B 2 62 ? 79.033 72.192 2.100 1.00 47.73 103 ASP B CA 1
ATOM 1483 C C . ASP B 2 62 ? 80.170 72.801 1.299 1.00 45.66 103 ASP B C 1
ATOM 1484 O O . ASP B 2 62 ? 79.938 73.553 0.363 1.00 55.45 103 ASP B O 1
ATOM 1489 N N . PHE B 2 63 ? 81.394 72.443 1.669 1.00 37.65 104 PHE B N 1
ATOM 1490 C CA . PHE B 2 63 ? 82.613 72.938 1.028 1.00 43.04 104 PHE B CA 1
ATOM 1491 C C . PHE B 2 63 ? 82.650 72.717 -0.487 1.00 42.20 104 PHE B C 1
ATOM 1492 O O . PHE B 2 63 ? 83.078 73.591 -1.237 1.00 42.39 104 PHE B O 1
ATOM 1500 N N . SER B 2 64 ? 82.235 71.536 -0.935 1.00 40.16 105 SER B N 1
ATOM 1501 C CA . SER B 2 64 ? 82.312 71.231 -2.355 1.00 45.70 105 SER B CA 1
ATOM 1502 C C . SER B 2 64 ? 81.225 71.955 -3.131 1.00 54.59 105 SER B C 1
ATOM 1503 O O . SER B 2 64 ? 81.490 72.464 -4.210 1.00 59.54 105 SER B O 1
ATOM 1506 N N . ARG B 2 65 ? 80.016 72.019 -2.575 1.00 49.46 106 ARG B N 1
ATOM 1507 C CA . ARG B 2 65 ? 78.904 72.708 -3.234 1.00 53.29 106 ARG B CA 1
ATOM 1508 C C . ARG B 2 65 ? 79.127 74.205 -3.224 1.00 54.76 106 ARG B C 1
ATOM 1509 O O . ARG B 2 65 ? 78.878 74.883 -4.211 1.00 61.93 106 ARG B O 1
ATOM 1517 N N . ARG B 2 66 ? 79.611 74.702 -2.094 1.00 57.19 107 ARG B N 1
ATOM 1518 C CA . ARG B 2 66 ? 79.895 76.116 -1.913 1.00 66.49 107 ARG B CA 1
ATOM 1519 C C . ARG B 2 66 ? 80.901 76.605 -2.942 1.00 56.71 107 ARG B C 1
ATOM 1520 O O . ARG B 2 66 ? 80.747 77.679 -3.514 1.00 58.86 107 ARG B O 1
ATOM 1528 N N . TYR B 2 67 ? 81.934 75.808 -3.170 1.00 45.71 108 TYR B N 1
ATOM 1529 C CA . TYR B 2 67 ? 83.016 76.210 -4.056 1.00 50.20 108 TYR B CA 1
ATOM 1530 C C . TYR B 2 67 ? 83.079 75.338 -5.302 1.00 50.76 108 TYR B C 1
ATOM 1531 O O . TYR B 2 67 ? 84.148 75.167 -5.901 1.00 54.01 108 TYR B O 1
ATOM 1540 N N . ARG B 2 68 ? 81.913 74.810 -5.675 1.00 45.54 109 ARG B N 1
ATOM 1541 C CA . ARG B 2 68 ? 81.728 73.954 -6.838 1.00 52.92 109 ARG B CA 1
ATOM 1542 C C . ARG B 2 68 ? 82.373 74.510 -8.099 1.00 59.97 109 ARG B C 1
ATOM 1543 O O . ARG B 2 68 ? 83.169 73.826 -8.751 1.00 56.62 109 ARG B O 1
ATOM 1551 N N . ARG B 2 69 ? 82.016 75.749 -8.434 1.00 59.44 110 ARG B N 1
ATOM 1552 C CA . ARG B 2 69 ? 82.526 76.406 -9.628 1.00 58.40 110 ARG B CA 1
ATOM 1553 C C . ARG B 2 69 ? 84.054 76.522 -9.578 1.00 58.55 110 ARG B C 1
ATOM 1554 O O . ARG B 2 69 ? 84.717 76.476 -10.607 1.00 64.60 110 ARG B O 1
ATOM 1558 N N . ASP B 2 70 ? 84.619 76.635 -8.384 1.00 52.03 111 ASP B N 1
ATOM 1559 C CA . ASP B 2 70 ? 86.061 76.813 -8.261 1.00 57.40 111 ASP B CA 1
ATOM 1560 C C . ASP B 2 70 ? 86.844 75.504 -8.453 1.00 59.47 111 ASP B C 1
ATOM 1561 O O . ASP B 2 70 ? 88.021 75.518 -8.817 1.00 63.03 111 ASP B O 1
ATOM 1566 N N . PHE B 2 71 ? 86.201 74.372 -8.208 1.00 57.92 112 PHE B N 1
ATOM 1567 C CA . PHE B 2 71 ? 86.889 73.093 -8.338 1.00 62.83 112 PHE B CA 1
ATOM 1568 C C . PHE B 2 71 ? 86.326 72.264 -9.500 1.00 66.52 112 PHE B C 1
ATOM 1569 O O . PHE B 2 71 ? 86.578 71.059 -9.587 1.00 65.34 112 PHE B O 1
ATOM 1577 N N . ALA B 2 72 ? 85.581 72.923 -10.390 1.00 63.89 113 ALA B N 1
ATOM 1578 C CA . ALA B 2 72 ? 84.863 72.259 -11.475 1.00 65.50 113 ALA B CA 1
ATOM 1579 C C . ALA B 2 72 ? 85.740 71.388 -12.374 1.00 70.57 113 ALA B C 1
ATOM 1580 O O . ALA B 2 72 ? 85.285 70.358 -12.888 1.00 70.13 113 ALA B O 1
ATOM 1581 N N . GLU B 2 73 ? 86.992 71.797 -12.563 1.00 66.99 114 GLU B N 1
ATOM 1582 C CA . GLU B 2 73 ? 87.881 71.086 -13.471 1.00 80.34 114 GLU B CA 1
ATOM 1583 C C . GLU B 2 73 ? 89.125 70.531 -12.783 1.00 85.26 114 GLU B C 1
ATOM 1584 O O . GLU B 2 73 ? 90.216 70.512 -13.366 1.00 90.87 114 GLU B O 1
ATOM 1590 N N . MET B 2 74 ? 88.952 70.063 -11.551 1.00 76.50 115 MET B N 1
ATOM 1591 C CA . MET B 2 74 ? 90.049 69.454 -10.815 1.00 67.42 115 MET B CA 1
ATOM 1592 C C . MET B 2 74 ? 90.272 68.016 -11.275 1.00 73.48 115 MET B C 1
ATOM 1593 O O . MET B 2 74 ? 91.406 67.534 -11.298 1.00 72.83 115 MET B O 1
ATOM 1598 N N . SER B 2 75 ? 89.189 67.337 -11.648 1.00 78.89 116 SER B N 1
ATOM 1599 C CA . SER B 2 75 ? 89.272 65.959 -12.126 1.00 85.70 116 SER B CA 1
ATOM 1600 C C . SER B 2 75 ? 90.060 65.881 -13.434 1.00 89.17 116 SER B C 1
ATOM 1601 O O . SER B 2 75 ? 90.709 64.872 -13.729 1.00 88.45 116 SER B O 1
ATOM 1604 N N . SER B 2 76 ? 90.000 66.953 -14.215 1.00 90.98 117 SER B N 1
ATOM 1605 C CA . SER B 2 76 ? 90.802 67.050 -15.425 1.00 91.16 117 SER B CA 1
ATOM 1606 C C . SER B 2 76 ? 92.272 67.140 -15.055 1.00 90.22 117 SER B C 1
ATOM 1607 O O . SER B 2 76 ? 93.084 66.326 -15.494 1.00 97.40 117 SER B O 1
ATOM 1610 N N . GLN B 2 77 ? 92.597 68.129 -14.225 1.00 77.65 118 GLN B N 1
ATOM 1611 C CA . GLN B 2 77 ? 93.977 68.449 -13.866 1.00 66.39 118 GLN B CA 1
ATOM 1612 C C . GLN B 2 77 ? 94.692 67.319 -13.113 1.00 62.89 118 GLN B C 1
ATOM 1613 O O . GLN B 2 77 ? 95.907 67.363 -12.924 1.00 65.90 118 GLN B O 1
ATOM 1615 N N . LEU B 2 78 ? 93.938 66.312 -12.685 1.00 59.57 119 LEU B N 1
ATOM 1616 C CA . LEU B 2 78 ? 94.510 65.184 -11.964 1.00 58.29 119 LEU B CA 1
ATOM 1617 C C . LEU B 2 78 ? 95.372 64.302 -12.870 1.00 65.48 119 LEU B C 1
ATOM 1618 O O . LEU B 2 78 ? 96.496 63.951 -12.511 1.00 68.10 119 LEU B O 1
ATOM 1623 N N . HIS B 2 79 ? 94.837 63.958 -14.040 1.00 64.77 120 HIS B N 1
ATOM 1624 C CA . HIS B 2 79 ? 95.505 63.059 -14.982 1.00 71.61 120 HIS B CA 1
ATOM 1625 C C . HIS B 2 79 ? 95.925 61.791 -14.272 1.00 69.69 120 HIS B C 1
ATOM 1626 O O . HIS B 2 79 ? 97.100 61.437 -14.245 1.00 73.99 120 HIS B O 1
ATOM 1633 N N . LEU B 2 80 ? 94.942 61.123 -13.688 1.00 69.09 121 LEU B N 1
ATOM 1634 C CA . LEU B 2 80 ? 95.173 59.979 -12.827 1.00 69.30 121 LEU B CA 1
ATOM 1635 C C . LEU B 2 80 ? 95.570 58.722 -13.586 1.00 65.49 121 LEU B C 1
ATOM 1636 O O . LEU B 2 80 ? 94.847 58.259 -14.466 1.00 72.10 121 LEU B O 1
ATOM 1641 N N . THR B 2 81 ? 96.735 58.185 -13.245 1.00 60.17 122 THR B N 1
ATOM 1642 C CA . THR B 2 81 ? 97.109 56.827 -13.618 1.00 55.78 122 THR B CA 1
ATOM 1643 C C . THR B 2 81 ? 97.585 56.148 -12.342 1.00 59.57 122 THR B C 1
ATOM 1644 O O . THR B 2 81 ? 97.895 56.830 -11.356 1.00 62.61 122 THR B O 1
ATOM 1648 N N . PRO B 2 82 ? 97.616 54.808 -12.335 1.00 60.78 123 PRO B N 1
ATOM 1649 C CA . PRO B 2 82 ? 98.138 54.103 -11.159 1.00 66.36 123 PRO B CA 1
ATOM 1650 C C . PRO B 2 82 ? 99.602 54.429 -10.865 1.00 68.69 123 PRO B C 1
ATOM 1651 O O . PRO B 2 82 ? 100.010 54.403 -9.709 1.00 75.34 123 PRO B O 1
ATOM 1655 N N . PHE B 2 83 ? 100.367 54.748 -11.902 1.00 67.86 124 PHE B N 1
ATOM 1656 C CA . PHE B 2 83 ? 101.807 54.973 -11.773 1.00 67.19 124 PHE B CA 1
ATOM 1657 C C . PHE B 2 83 ? 102.099 56.338 -11.164 1.00 65.20 124 PHE B C 1
ATOM 1658 O O . PHE B 2 83 ? 103.182 56.572 -10.626 1.00 67.08 124 PHE B O 1
ATOM 1666 N N . THR B 2 84 ? 101.119 57.233 -11.238 1.00 56.77 125 THR B N 1
ATOM 1667 C CA . THR B 2 84 ? 101.324 58.611 -10.833 1.00 52.20 125 THR B CA 1
ATOM 1668 C C . THR B 2 84 ? 100.492 58.969 -9.610 1.00 46.50 125 THR B C 1
ATOM 1669 O O . THR B 2 84 ? 100.641 60.054 -9.041 1.00 44.70 125 THR B O 1
ATOM 1673 N N . ALA B 2 85 ? 99.641 58.029 -9.201 1.00 50.65 126 ALA B N 1
ATOM 1674 C CA . ALA B 2 85 ? 98.635 58.262 -8.162 1.00 47.02 126 ALA B CA 1
ATOM 1675 C C . ALA B 2 85 ? 99.223 58.628 -6.808 1.00 42.67 126 ALA B C 1
ATOM 1676 O O . ALA B 2 85 ? 98.689 59.487 -6.127 1.00 48.55 126 ALA B O 1
ATOM 1678 N N . ARG B 2 86 ? 100.306 57.966 -6.413 1.00 46.73 127 ARG B N 1
ATOM 1679 C CA . ARG B 2 86 ? 100.991 58.287 -5.168 1.00 52.80 127 ARG B CA 1
ATOM 1680 C C . ARG B 2 86 ? 101.574 59.689 -5.229 1.00 51.06 127 ARG B C 1
ATOM 1681 O O . ARG B 2 86 ? 101.448 60.468 -4.283 1.00 47.11 127 ARG B O 1
ATOM 1689 N N . GLY B 2 87 ? 102.222 59.999 -6.346 1.00 43.47 128 GLY B N 1
ATOM 1690 C CA . GLY B 2 87 ? 102.838 61.299 -6.518 1.00 42.66 128 GLY B CA 1
ATOM 1691 C C . GLY B 2 87 ? 101.816 62.421 -6.539 1.00 40.38 128 GLY B C 1
ATOM 1692 O O . GLY B 2 87 ? 102.044 63.486 -5.962 1.00 42.00 128 GLY B O 1
ATOM 1693 N N . ARG B 2 88 ? 100.694 62.204 -7.218 1.00 44.37 129 ARG B N 1
ATOM 1694 C CA . ARG B 2 88 ? 99.658 63.241 -7.285 1.00 48.58 129 ARG B CA 1
ATOM 1695 C C . ARG B 2 88 ? 99.125 63.545 -5.893 1.00 40.23 129 ARG B C 1
ATOM 1696 O O . ARG B 2 88 ? 99.024 64.704 -5.492 1.00 38.73 129 ARG B O 1
ATOM 1704 N N . PHE B 2 89 ? 98.791 62.491 -5.153 1.00 44.42 130 PHE B N 1
ATOM 1705 C CA . PHE B 2 89 ? 98.314 62.640 -3.787 1.00 45.00 130 PHE B CA 1
ATOM 1706 C C . PHE B 2 89 ? 99.335 63.376 -2.913 1.00 45.10 130 PHE B C 1
ATOM 1707 O O . PHE B 2 89 ? 98.987 64.305 -2.174 1.00 40.48 130 PHE B O 1
ATOM 1715 N N . ALA B 2 90 ? 100.596 62.968 -3.003 1.00 45.80 131 ALA B N 1
ATOM 1716 C CA . ALA B 2 90 ? 101.640 63.589 -2.188 1.00 42.33 131 ALA B CA 1
ATOM 1717 C C . ALA B 2 90 ? 101.784 65.063 -2.519 1.00 36.93 131 ALA B C 1
ATOM 1718 O O . ALA B 2 90 ? 101.874 65.900 -1.625 1.00 38.86 131 ALA B O 1
ATOM 1720 N N . THR B 2 91 ? 101.849 65.370 -3.810 1.00 40.69 132 THR B N 1
ATOM 1721 C CA . THR B 2 91 ? 102.021 66.751 -4.245 1.00 40.31 132 THR B CA 1
ATOM 1722 C C . THR B 2 91 ? 100.956 67.635 -3.614 1.00 34.05 132 THR B C 1
ATOM 1723 O O . THR B 2 91 ? 101.261 68.632 -2.960 1.00 39.93 132 THR B O 1
ATOM 1727 N N . VAL B 2 92 ? 99.697 67.245 -3.779 1.00 36.60 133 VAL B N 1
ATOM 1728 C CA . VAL B 2 92 ? 98.596 68.087 -3.310 1.00 32.47 133 VAL B CA 1
ATOM 1729 C C . VAL B 2 92 ? 98.541 68.211 -1.787 1.00 32.06 133 VAL B C 1
ATOM 1730 O O . VAL B 2 92 ? 98.496 69.315 -1.231 1.00 33.59 133 VAL B O 1
ATOM 1734 N N . VAL B 2 93 ? 98.546 67.077 -1.104 1.00 37.68 134 VAL B N 1
ATOM 1735 C CA . VAL B 2 93 ? 98.347 67.095 0.335 1.00 34.20 134 VAL B CA 1
ATOM 1736 C C . VAL B 2 93 ? 99.499 67.794 1.068 1.00 39.95 134 VAL B C 1
ATOM 1737 O O . VAL B 2 93 ? 99.260 68.554 2.023 1.00 37.59 134 VAL B O 1
ATOM 1741 N N . GLU B 2 94 ? 100.738 67.569 0.624 1.00 35.30 135 GLU B N 1
ATOM 1742 C CA . GLU B 2 94 ? 101.865 68.201 1.318 1.00 36.04 135 GLU B CA 1
ATOM 1743 C C . GLU B 2 94 ? 101.821 69.698 1.096 1.00 38.68 135 GLU B C 1
ATOM 1744 O O . GLU B 2 94 ? 102.092 70.472 2.023 1.00 40.75 135 GLU B O 1
ATOM 1750 N N . GLU B 2 95 ? 101.452 70.115 -0.117 1.00 33.04 136 GLU B N 1
ATOM 1751 C CA . GLU B 2 95 ? 101.337 71.544 -0.384 1.00 30.33 136 GLU B CA 1
ATOM 1752 C C . GLU B 2 95 ? 100.174 72.166 0.411 1.00 34.75 136 GLU B C 1
ATOM 1753 O O . GLU B 2 95 ? 100.299 73.273 0.937 1.00 37.66 136 GLU B O 1
ATOM 1759 N N . LEU B 2 96 ? 99.048 71.454 0.490 1.00 29.06 137 LEU B N 1
ATOM 1760 C CA . LEU B 2 96 ? 97.872 71.926 1.228 1.00 24.69 137 LEU B CA 1
ATOM 1761 C C . LEU B 2 96 ? 98.208 72.298 2.666 1.00 33.75 137 LEU B C 1
ATOM 1762 O O . LEU B 2 96 ? 97.683 73.279 3.194 1.00 32.77 137 LEU B O 1
ATOM 1767 N N . PHE B 2 97 ? 99.076 71.510 3.300 1.00 33.17 138 PHE B N 1
ATOM 1768 C CA . PHE B 2 97 ? 99.445 71.750 4.691 1.00 34.21 138 PHE B CA 1
ATOM 1769 C C . PHE B 2 97 ? 100.877 72.279 4.835 1.00 38.57 138 PHE B C 1
ATOM 1770 O O . PHE B 2 97 ? 101.439 72.230 5.931 1.00 34.23 138 PHE B O 1
ATOM 1778 N N . ARG B 2 98 ? 101.452 72.776 3.739 1.00 37.78 139 ARG B N 1
ATOM 1779 C CA . ARG B 2 98 ? 102.818 73.329 3.726 1.00 40.17 139 ARG B CA 1
ATOM 1780 C C . ARG B 2 98 ? 103.122 74.204 4.957 1.00 36.84 139 ARG B C 1
ATOM 1781 O O . ARG B 2 98 ? 104.032 73.902 5.728 1.00 35.05 139 ARG B O 1
ATOM 1789 N N . ASP B 2 99 ? 102.343 75.261 5.165 1.00 32.56 140 ASP B N 1
ATOM 1790 C CA . ASP B 2 99 ? 102.654 76.202 6.235 1.00 34.40 140 ASP B CA 1
ATOM 1791 C C . ASP B 2 99 ? 101.793 76.006 7.484 1.00 25.64 140 ASP B C 1
ATOM 1792 O O . ASP B 2 99 ? 101.870 76.780 8.441 1.00 27.95 140 ASP B O 1
ATOM 1797 N N . GLY B 2 100 ? 101.010 74.943 7.503 1.00 29.29 141 GLY B N 1
ATOM 1798 C CA . GLY B 2 100 ? 100.254 74.642 8.696 1.00 29.13 141 GLY B CA 1
ATOM 1799 C C . GLY B 2 100 ? 98.954 73.898 8.465 1.00 32.05 141 GLY B C 1
ATOM 1800 O O . GLY B 2 100 ? 98.698 73.339 7.394 1.00 28.63 141 GLY B O 1
ATOM 1801 N N . VAL B 2 101 ? 98.146 73.875 9.514 1.00 28.67 142 VAL B N 1
ATOM 1802 C CA . VAL B 2 101 ? 96.924 73.088 9.564 1.00 29.20 142 VAL B CA 1
ATOM 1803 C C . VAL B 2 101 ? 95.809 73.916 10.182 1.00 32.47 142 VAL B C 1
ATOM 1804 O O . VAL B 2 101 ? 96.036 74.599 11.185 1.00 26.64 142 VAL B O 1
ATOM 1808 N N . ASN B 2 102 ? 94.616 73.857 9.598 1.00 33.30 143 ASN B N 1
ATOM 1809 C CA . ASN B 2 102 ? 93.416 74.276 10.307 1.00 35.50 143 ASN B CA 1
ATOM 1810 C C . ASN B 2 102 ? 92.257 73.371 9.888 1.00 32.07 143 ASN B C 1
ATOM 1811 O O . ASN B 2 102 ? 92.420 72.515 9.013 1.00 33.44 143 ASN B O 1
ATOM 1816 N N . TRP B 2 103 ? 91.099 73.544 10.518 1.00 28.77 144 TRP B N 1
ATOM 1817 C CA . TRP B 2 103 ? 89.970 72.663 10.240 1.00 37.31 144 TRP B CA 1
ATOM 1818 C C . TRP B 2 103 ? 89.512 72.807 8.802 1.00 33.97 144 TRP B C 1
ATOM 1819 O O . TRP B 2 103 ? 89.104 71.829 8.167 1.00 35.95 144 TRP B O 1
ATOM 1830 N N . GLY B 2 104 ? 89.608 74.022 8.282 1.00 31.33 145 GLY B N 1
ATOM 1831 C CA . GLY B 2 104 ? 89.223 74.284 6.905 1.00 33.66 145 GLY B CA 1
ATOM 1832 C C . GLY B 2 104 ? 90.009 73.456 5.903 1.00 36.28 145 GLY B C 1
ATOM 1833 O O . GLY B 2 104 ? 89.413 72.867 4.998 1.00 28.70 145 GLY B O 1
ATOM 1834 N N . ARG B 2 105 ? 91.336 73.411 6.070 1.00 22.95 146 ARG B N 1
ATOM 1835 C CA . ARG B 2 105 ? 92.204 72.633 5.190 1.00 30.42 146 ARG B CA 1
ATOM 1836 C C . ARG B 2 105 ? 91.974 71.134 5.362 1.00 30.28 146 ARG B C 1
ATOM 1837 O O . ARG B 2 105 ? 92.098 70.367 4.407 1.00 34.23 146 ARG B O 1
ATOM 1845 N N . ILE B 2 106 ? 91.653 70.718 6.583 1.00 24.00 147 ILE B N 1
ATOM 1846 C CA . ILE B 2 106 ? 91.327 69.320 6.827 1.00 30.49 147 ILE B CA 1
ATOM 1847 C C . ILE B 2 106 ? 90.057 68.914 6.062 1.00 29.61 147 ILE B C 1
ATOM 1848 O O . ILE B 2 106 ? 89.999 67.817 5.484 1.00 33.33 147 ILE B O 1
ATOM 1853 N N . VAL B 2 107 ? 89.050 69.783 6.023 1.00 30.15 148 VAL B N 1
ATOM 1854 C CA . VAL B 2 107 ? 87.868 69.462 5.223 1.00 29.93 148 VAL B CA 1
ATOM 1855 C C . VAL B 2 107 ? 88.265 69.393 3.728 1.00 31.83 148 VAL B C 1
ATOM 1856 O O . VAL B 2 107 ? 87.804 68.509 2.998 1.00 31.86 148 VAL B O 1
ATOM 1860 N N . ALA B 2 108 ? 89.126 70.319 3.288 1.00 26.28 149 ALA B N 1
ATOM 1861 C CA . ALA B 2 108 ? 89.575 70.359 1.897 1.00 35.78 149 ALA B CA 1
ATOM 1862 C C . ALA B 2 108 ? 90.333 69.074 1.567 1.00 36.65 149 ALA B C 1
ATOM 1863 O O . ALA B 2 108 ? 90.232 68.550 0.460 1.00 34.15 149 ALA B O 1
ATOM 1865 N N . PHE B 2 109 ? 91.087 68.587 2.554 1.00 35.16 150 PHE B N 1
ATOM 1866 C CA . PHE B 2 109 ? 91.841 67.338 2.460 1.00 31.48 150 PHE B CA 1
ATOM 1867 C C . PHE B 2 109 ? 90.888 66.167 2.169 1.00 31.74 150 PHE B C 1
ATOM 1868 O O . PHE B 2 109 ? 91.113 65.409 1.232 1.00 33.90 150 PHE B O 1
ATOM 1876 N N . PHE B 2 110 ? 89.806 66.061 2.939 1.00 29.88 151 PHE B N 1
ATOM 1877 C CA . PHE B 2 110 ? 88.832 64.987 2.752 1.00 31.29 151 PHE B CA 1
ATOM 1878 C C . PHE B 2 110 ? 88.158 65.075 1.387 1.00 36.34 151 PHE B C 1
ATOM 1879 O O . PHE B 2 110 ? 88.068 64.082 0.670 1.00 34.78 151 PHE B O 1
ATOM 1887 N N . GLU B 2 111 ? 87.708 66.267 1.018 1.00 34.09 152 GLU B N 1
ATOM 1888 C CA . GLU B 2 111 ? 87.107 66.451 -0.294 1.00 33.99 152 GLU B CA 1
ATOM 1889 C C . GLU B 2 111 ? 88.084 66.127 -1.415 1.00 33.34 152 GLU B C 1
ATOM 1890 O O . GLU B 2 111 ? 87.685 65.552 -2.413 1.00 37.22 152 GLU B O 1
ATOM 1896 N N . PHE B 2 112 ? 89.358 66.494 -1.262 1.00 32.99 153 PHE B N 1
ATOM 1897 C CA . PHE B 2 112 ? 90.315 66.188 -2.319 1.00 33.50 153 PHE B CA 1
ATOM 1898 C C . PHE B 2 112 ? 90.407 64.685 -2.461 1.00 34.88 153 PHE B C 1
ATOM 1899 O O . PHE B 2 112 ? 90.370 64.164 -3.563 1.00 35.03 153 PHE B O 1
ATOM 1907 N N . GLY B 2 113 ? 90.494 63.993 -1.332 1.00 36.28 154 GLY B N 1
ATOM 1908 C CA . GLY B 2 113 ? 90.550 62.542 -1.339 1.00 39.63 154 GLY B CA 1
ATOM 1909 C C . GLY B 2 113 ? 89.309 61.972 -1.975 1.00 41.56 154 GLY B C 1
ATOM 1910 O O . GLY B 2 113 ? 89.361 60.939 -2.633 1.00 46.23 154 GLY B O 1
ATOM 1911 N N . GLY B 2 114 ? 88.189 62.669 -1.785 1.00 47.05 155 GLY B N 1
ATOM 1912 C CA . GLY B 2 114 ? 86.919 62.259 -2.354 1.00 43.65 155 GLY B CA 1
ATOM 1913 C C . GLY B 2 114 ? 86.970 62.332 -3.860 1.00 43.00 155 GLY B C 1
ATOM 1914 O O . GLY B 2 114 ? 86.549 61.409 -4.541 1.00 47.07 155 GLY B O 1
ATOM 1915 N N . VAL B 2 115 ? 87.507 63.436 -4.371 1.00 43.40 156 VAL B N 1
ATOM 1916 C CA . VAL B 2 115 ? 87.624 63.652 -5.809 1.00 44.70 156 VAL B CA 1
ATOM 1917 C C . VAL B 2 115 ? 88.498 62.580 -6.450 1.00 40.46 156 VAL B C 1
ATOM 1918 O O . VAL B 2 115 ? 88.154 62.012 -7.492 1.00 39.11 156 VAL B O 1
ATOM 1922 N N . MET B 2 116 ? 89.623 62.296 -5.808 1.00 40.00 157 MET B N 1
ATOM 1923 C CA . MET B 2 116 ? 90.525 61.268 -6.298 1.00 46.30 157 MET B CA 1
ATOM 1924 C C . MET B 2 116 ? 89.862 59.900 -6.350 1.00 48.28 157 MET B C 1
ATOM 1925 O O . MET B 2 116 ? 90.090 59.138 -7.288 1.00 51.25 157 MET B O 1
ATOM 1930 N N . CYS B 2 117 ? 89.040 59.587 -5.351 1.00 41.43 158 CYS B N 1
ATOM 1931 C CA . CYS B 2 117 ? 88.353 58.302 -5.349 1.00 44.13 158 CYS B CA 1
ATOM 1932 C C . CYS B 2 117 ? 87.337 58.230 -6.479 1.00 46.20 158 CYS B C 1
ATOM 1933 O O . CYS B 2 117 ? 87.301 57.244 -7.226 1.00 49.50 158 CYS B O 1
ATOM 1936 N N . VAL B 2 118 ? 86.543 59.290 -6.624 1.00 44.14 159 VAL B N 1
ATOM 1937 C CA . VAL B 2 118 ? 85.564 59.375 -7.705 1.00 47.87 159 VAL B CA 1
ATOM 1938 C C . VAL B 2 118 ? 86.238 59.279 -9.071 1.00 52.00 159 VAL B C 1
ATOM 1939 O O . VAL B 2 118 ? 85.789 58.526 -9.936 1.00 58.84 159 VAL B O 1
ATOM 1943 N N . GLU B 2 119 ? 87.319 60.032 -9.262 1.00 48.96 160 GLU B N 1
ATOM 1944 C CA . GLU B 2 119 ? 88.007 60.033 -10.548 1.00 54.99 160 GLU B CA 1
ATOM 1945 C C . GLU B 2 119 ? 88.576 58.650 -10.870 1.00 53.40 160 GLU B C 1
ATOM 1946 O O . GLU B 2 119 ? 88.577 58.217 -12.027 1.00 51.79 160 GLU B O 1
ATOM 1952 N N . SER B 2 120 ? 89.045 57.966 -9.832 1.00 51.33 161 SER B N 1
ATOM 1953 C CA . SER B 2 120 ? 89.565 56.618 -9.967 1.00 56.00 161 SER B CA 1
ATOM 1954 C C . SER B 2 120 ? 88.517 55.676 -10.537 1.00 62.79 161 SER B C 1
ATOM 1955 O O . SER B 2 120 ? 88.807 54.869 -11.421 1.00 67.89 161 SER B O 1
ATOM 1958 N N . VAL B 2 121 ? 87.298 55.784 -10.025 1.00 59.85 162 VAL B N 1
ATOM 1959 C CA . VAL B 2 121 ? 86.208 54.941 -10.486 1.00 60.23 162 VAL B CA 1
ATOM 1960 C C . VAL B 2 121 ? 85.785 55.323 -11.901 1.00 62.56 162 VAL B C 1
ATOM 1961 O O . VAL B 2 121 ? 85.650 54.468 -12.766 1.00 65.89 162 VAL B O 1
ATOM 1965 N N . ASN B 2 122 ? 85.589 56.615 -12.134 1.00 65.79 163 ASN B N 1
ATOM 1966 C CA . ASN B 2 122 ? 85.127 57.089 -13.431 1.00 71.64 163 ASN B CA 1
ATOM 1967 C C . ASN B 2 122 ? 86.132 56.827 -14.545 1.00 76.45 163 ASN B C 1
ATOM 1968 O O . ASN B 2 122 ? 85.786 56.865 -15.724 1.00 79.95 163 ASN B O 1
ATOM 1973 N N . ARG B 2 123 ? 87.379 56.567 -14.170 1.00 74.92 164 ARG B N 1
ATOM 1974 C CA . ARG B 2 123 ? 88.407 56.232 -15.147 1.00 72.05 164 ARG B CA 1
ATOM 1975 C C . ARG B 2 123 ? 88.731 54.738 -15.073 1.00 73.14 164 ARG B C 1
ATOM 1976 O O . ARG B 2 123 ? 89.740 54.281 -15.611 1.00 70.94 164 ARG B O 1
ATOM 1979 N N . GLU B 2 124 ? 87.849 53.992 -14.408 1.00 75.56 165 GLU B N 1
ATOM 1980 C CA . GLU B 2 124 ? 87.988 52.548 -14.208 1.00 79.92 165 GLU B CA 1
ATOM 1981 C C . GLU B 2 124 ? 89.355 52.155 -13.647 1.00 73.14 165 GLU B C 1
ATOM 1982 O O . GLU B 2 124 ? 90.082 51.352 -14.230 1.00 82.43 165 GLU B O 1
ATOM 1988 N N . MET B 2 125 ? 89.683 52.729 -12.500 1.00 65.03 166 MET B N 1
ATOM 1989 C CA . MET B 2 125 ? 90.885 52.392 -11.755 1.00 65.90 166 MET B CA 1
ATOM 1990 C C . MET B 2 125 ? 90.494 52.175 -10.300 1.00 69.26 166 MET B C 1
ATOM 1991 O O . MET B 2 125 ? 91.246 52.510 -9.387 1.00 73.28 166 MET B O 1
ATOM 1996 N N . SER B 2 126 ? 89.313 51.600 -10.097 1.00 68.13 167 SER B N 1
ATOM 1997 C CA . SER B 2 126 ? 88.730 51.432 -8.767 1.00 60.84 167 SER B CA 1
ATOM 1998 C C . SER B 2 126 ? 89.647 50.879 -7.660 1.00 61.37 167 SER B C 1
ATOM 1999 O O . SER B 2 126 ? 89.495 51.287 -6.509 1.00 70.11 167 SER B O 1
ATOM 2002 N N . PRO B 2 127 ? 90.590 49.963 -7.979 1.00 63.05 168 PRO B N 1
ATOM 2003 C CA . PRO B 2 127 ? 91.445 49.510 -6.870 1.00 64.51 168 PRO B CA 1
ATOM 2004 C C . PRO B 2 127 ? 92.175 50.637 -6.146 1.00 62.89 168 PRO B C 1
ATOM 2005 O O . PRO B 2 127 ? 92.515 50.490 -4.970 1.00 61.14 168 PRO B O 1
ATOM 2009 N N . LEU B 2 128 ? 92.395 51.749 -6.840 1.00 62.41 169 LEU B N 1
ATOM 2010 C CA . LEU B 2 128 ? 93.089 52.886 -6.254 1.00 66.37 169 LEU B CA 1
ATOM 2011 C C . LEU B 2 128 ? 92.318 53.495 -5.091 1.00 60.79 169 LEU B C 1
ATOM 2012 O O . LEU B 2 128 ? 92.921 54.131 -4.226 1.00 51.84 169 LEU B O 1
ATOM 2017 N N . VAL B 2 129 ? 91.000 53.307 -5.074 1.00 56.54 170 VAL B N 1
ATOM 2018 C CA . VAL B 2 129 ? 90.202 53.766 -3.947 1.00 51.33 170 VAL B CA 1
ATOM 2019 C C . VAL B 2 129 ? 90.791 53.218 -2.654 1.00 54.55 170 VAL B C 1
ATOM 2020 O O . VAL B 2 129 ? 91.031 53.969 -1.703 1.00 53.14 170 VAL B O 1
ATOM 2024 N N . ASP B 2 130 ? 91.043 51.911 -2.636 1.00 49.52 171 ASP B N 1
ATOM 2025 C CA . ASP B 2 130 ? 91.676 51.274 -1.488 1.00 52.84 171 ASP B CA 1
ATOM 2026 C C . ASP B 2 130 ? 93.015 51.936 -1.152 1.00 54.92 171 ASP B C 1
ATOM 2027 O O . ASP B 2 130 ? 93.342 52.125 0.023 1.00 52.54 171 ASP B O 1
ATOM 2032 N N . ASN B 2 131 ? 93.789 52.288 -2.178 1.00 56.03 172 ASN B N 1
ATOM 2033 C CA . ASN B 2 131 ? 95.090 52.916 -1.952 1.00 57.17 172 ASN B CA 1
ATOM 2034 C C . ASN B 2 131 ? 94.933 54.340 -1.458 1.00 51.72 172 ASN B C 1
ATOM 2035 O O . ASN B 2 131 ? 95.764 54.844 -0.709 1.00 58.10 172 ASN B O 1
ATOM 2040 N N . ILE B 2 132 ? 93.872 55.001 -1.889 1.00 46.42 173 ILE B N 1
ATOM 2041 C CA . ILE B 2 132 ? 93.681 56.394 -1.516 1.00 49.12 173 ILE B CA 1
ATOM 2042 C C . ILE B 2 132 ? 93.263 56.489 -0.051 1.00 48.79 173 ILE B C 1
ATOM 2043 O O . ILE B 2 132 ? 93.714 57.376 0.676 1.00 47.25 173 ILE B O 1
ATOM 2048 N N . ALA B 2 133 ? 92.429 55.545 0.375 1.00 50.81 174 ALA B N 1
ATOM 2049 C CA . ALA B 2 133 ? 91.975 55.466 1.758 1.00 49.31 174 ALA B CA 1
ATOM 2050 C C . ALA B 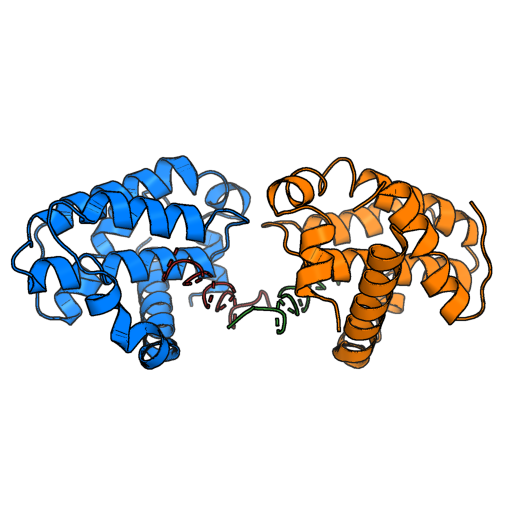2 133 ? 93.122 55.225 2.736 1.00 54.39 174 ALA B C 1
ATOM 2051 O O . ALA B 2 133 ? 93.125 55.781 3.836 1.00 53.57 174 ALA B O 1
ATOM 2053 N N . ILE B 2 134 ? 94.088 54.391 2.351 1.00 52.16 175 ILE B N 1
ATOM 2054 C CA . ILE B 2 134 ? 95.188 54.078 3.261 1.00 56.10 175 ILE B CA 1
ATOM 2055 C C . ILE B 2 134 ? 96.120 55.281 3.387 1.00 54.16 175 ILE B C 1
ATOM 2056 O O . ILE B 2 134 ? 96.581 55.599 4.489 1.00 50.66 175 ILE B O 1
ATOM 2061 N N . TRP B 2 135 ? 96.366 55.964 2.268 1.00 55.62 176 TRP B N 1
ATOM 2062 C CA . TRP B 2 135 ? 97.197 57.170 2.262 1.00 49.48 176 TRP B CA 1
ATOM 2063 C C . TRP B 2 135 ? 96.572 58.294 3.080 1.00 43.15 176 TRP B C 1
ATOM 2064 O O . TRP B 2 135 ? 97.281 59.044 3.7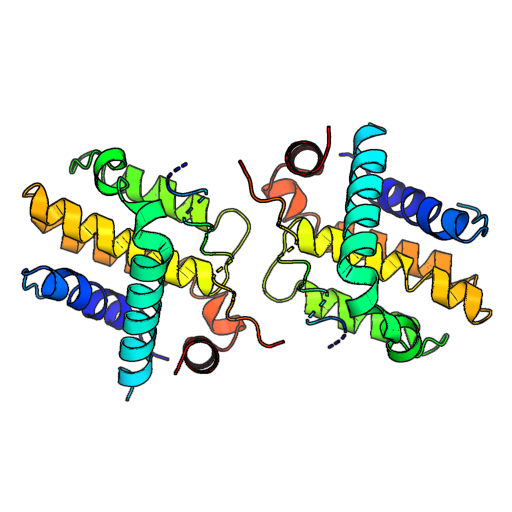56 1.00 47.30 176 TRP B O 1
ATOM 2075 N N . MET B 2 136 ? 95.249 58.421 2.999 1.00 38.81 177 MET B N 1
ATOM 2076 C CA . MET B 2 136 ? 94.518 59.425 3.785 1.00 35.79 177 MET B CA 1
ATOM 2077 C C . MET B 2 136 ? 94.596 59.074 5.254 1.00 35.44 177 MET B C 1
ATOM 2078 O O . MET B 2 136 ? 94.830 59.938 6.100 1.00 40.40 177 MET B O 1
ATOM 2083 N N . THR B 2 137 ? 94.397 57.792 5.544 1.00 39.04 178 THR B N 1
ATOM 2084 C CA . THR B 2 137 ? 94.481 57.275 6.906 1.00 45.06 178 THR B CA 1
ATOM 2085 C C . THR B 2 137 ? 95.870 57.481 7.493 1.00 49.25 178 THR B C 1
ATOM 2086 O O . THR B 2 137 ? 96.013 57.978 8.615 1.00 48.88 178 THR B O 1
ATOM 2090 N N . GLU B 2 138 ? 96.886 57.105 6.716 1.00 44.76 179 GLU B N 1
ATOM 2091 C CA . GLU B 2 138 ? 98.283 57.287 7.105 1.00 47.86 179 GLU B CA 1
ATOM 2092 C C . GLU B 2 138 ? 98.639 58.749 7.367 1.00 42.41 179 GLU B C 1
ATOM 2093 O O . GLU B 2 138 ? 99.308 59.056 8.348 1.00 53.55 179 GLU B O 1
ATOM 2099 N N . TYR B 2 139 ? 98.188 59.653 6.502 1.00 41.88 180 TYR B N 1
ATOM 2100 C CA . TYR B 2 139 ? 98.525 61.065 6.660 1.00 39.75 180 TYR B CA 1
ATOM 2101 C C . TYR B 2 139 ? 97.833 61.654 7.890 1.00 34.41 180 TYR B C 1
ATOM 2102 O O . TYR B 2 139 ? 98.393 62.512 8.570 1.00 35.88 180 TYR B O 1
ATOM 2111 N N A LEU B 2 140 ? 96.608 61.217 8.162 0.99 36.87 181 LEU B N 1
ATOM 2112 N N B LEU B 2 140 ? 96.623 61.176 8.159 0.010 36.52 181 LEU B N 1
ATOM 2113 C CA A LEU B 2 140 ? 95.917 61.664 9.372 0.99 37.03 181 LEU B CA 1
ATOM 2114 C CA B LEU B 2 140 ? 95.857 61.571 9.336 0.010 37.08 181 LEU B CA 1
ATOM 2115 C C A LEU B 2 140 ? 96.692 61.231 10.609 0.99 38.11 181 LEU B C 1
ATOM 2116 C C B LEU B 2 140 ? 96.598 61.196 10.615 0.010 39.45 181 LEU B C 1
ATOM 2117 O O A LEU B 2 140 ? 96.961 62.043 11.489 0.99 45.19 181 LEU B O 1
ATOM 2118 O O B LEU B 2 140 ? 96.750 62.008 11.528 0.010 40.51 181 LEU B O 1
ATOM 2127 N N . ASN B 2 141 ? 97.055 59.951 10.658 1.00 37.11 182 ASN B N 1
ATOM 2128 C CA . ASN B 2 141 ? 97.755 59.388 11.805 1.00 39.97 182 ASN B CA 1
ATOM 2129 C C . ASN B 2 141 ? 99.182 59.880 12.001 1.00 43.83 182 ASN B C 1
ATOM 2130 O O . ASN B 2 141 ? 99.624 60.074 13.128 1.00 54.45 182 ASN B O 1
ATOM 2135 N N . ARG B 2 142 ? 99.907 60.082 10.907 1.00 42.78 183 ARG B N 1
ATOM 2136 C CA . ARG B 2 142 ? 101.320 60.445 11.006 1.00 46.20 183 ARG B CA 1
ATOM 2137 C C . ARG B 2 142 ? 101.563 61.938 10.975 1.00 45.05 183 ARG B C 1
ATOM 2138 O O . ARG B 2 142 ? 102.636 62.391 11.368 1.00 50.82 183 ARG B O 1
ATOM 2146 N N . HIS B 2 143 ? 100.593 62.713 10.497 1.00 42.02 184 HIS B N 1
ATOM 2147 C CA . HIS B 2 143 ? 100.880 64.118 10.244 1.00 40.54 184 HIS B CA 1
ATOM 2148 C C . HIS B 2 143 ? 99.820 65.120 10.716 1.00 45.06 184 HIS B C 1
ATOM 2149 O O . HIS B 2 143 ? 100.169 66.271 10.964 1.00 43.45 184 HIS B O 1
ATOM 2156 N N . LEU B 2 144 ? 98.557 64.709 10.867 1.00 33.11 185 LEU B N 1
ATOM 2157 C CA . LEU B 2 144 ? 97.536 65.660 11.352 1.00 33.63 185 LEU B CA 1
ATOM 2158 C C . LEU B 2 144 ? 97.149 65.394 12.796 1.00 31.79 185 LEU B C 1
ATOM 2159 O O . LEU B 2 144 ? 96.597 66.259 13.479 1.00 37.51 185 LEU B O 1
ATOM 2164 N N . HIS B 2 145 ? 97.450 64.185 13.248 1.00 36.05 186 HIS B N 1
ATOM 2165 C CA . HIS B 2 145 ? 97.051 63.719 14.569 1.00 40.77 186 HIS B CA 1
ATOM 2166 C C . HIS B 2 145 ? 97.452 64.654 15.715 1.00 41.29 186 HIS B C 1
ATOM 2167 O O . HIS B 2 145 ? 96.651 64.926 16.607 1.00 47.77 186 HIS B O 1
ATOM 2174 N N A THR B 2 146 ? 98.682 65.147 15.679 0.80 35.71 187 THR B N 1
ATOM 2175 N N B THR B 2 146 ? 98.687 65.149 15.692 0.20 37.55 187 THR B N 1
ATOM 2176 C CA A THR B 2 146 ? 99.178 65.989 16.758 0.80 39.18 187 THR B CA 1
ATOM 2177 C CA B THR B 2 146 ? 99.169 65.988 16.788 0.20 38.04 187 THR B CA 1
ATOM 2178 C C A THR B 2 146 ? 98.411 67.312 16.845 0.80 35.51 187 THR B C 1
ATOM 2179 C C B THR B 2 146 ? 98.431 67.324 16.856 0.20 36.40 187 THR B C 1
ATOM 2180 O O A THR B 2 146 ? 98.021 67.752 17.924 0.80 37.02 187 THR B O 1
ATOM 2181 O O B THR B 2 146 ? 98.072 67.783 17.940 0.20 36.21 187 THR B O 1
ATOM 2188 N N . TRP B 2 147 ? 98.209 67.948 15.704 1.00 29.23 188 TRP B N 1
ATOM 2189 C CA . TRP B 2 147 ? 97.492 69.211 15.670 1.00 27.64 188 TRP B CA 1
ATOM 2190 C C . TRP B 2 147 ? 96.028 69.005 16.117 1.00 28.26 188 TRP B C 1
ATOM 2191 O O . TRP B 2 147 ? 95.487 69.781 16.894 1.00 30.82 188 TRP B O 1
ATOM 2202 N N . ILE B 2 148 ? 95.405 67.933 15.639 1.00 29.95 189 ILE B N 1
ATOM 2203 C CA . ILE B 2 148 ? 94.042 67.602 16.046 1.00 30.17 189 ILE B CA 1
ATOM 2204 C C . ILE B 2 148 ? 93.929 67.422 17.563 1.00 31.95 189 ILE B C 1
ATOM 2205 O O . ILE B 2 148 ? 93.138 68.102 18.203 1.00 36.43 189 ILE B O 1
ATOM 2210 N N . GLN B 2 149 ? 94.752 66.546 18.138 1.00 39.79 190 GLN B N 1
ATOM 2211 C CA . GLN B 2 149 ? 94.679 66.282 19.573 1.00 40.91 190 GLN B CA 1
ATOM 2212 C C . GLN B 2 149 ? 95.013 67.504 20.424 1.00 40.95 190 GLN B C 1
ATOM 2213 O O . GLN B 2 149 ? 94.458 67.663 21.518 1.00 45.82 190 GLN B O 1
ATOM 2219 N N . ASP B 2 150 ? 95.913 68.354 19.926 1.00 38.36 191 ASP B N 1
ATOM 2220 C CA . ASP B 2 150 ? 96.292 69.599 20.606 1.00 35.05 191 ASP B CA 1
ATOM 2221 C C . ASP B 2 150 ? 95.251 70.703 20.449 1.00 36.17 191 ASP B C 1
ATOM 2222 O O . ASP B 2 150 ? 95.302 71.712 21.135 1.00 34.80 191 ASP B O 1
ATOM 2227 N N . ASN B 2 151 ? 94.321 70.536 19.522 1.00 33.11 192 ASN B N 1
ATOM 2228 C CA . ASN B 2 151 ? 93.337 71.579 19.323 1.00 34.49 192 ASN B CA 1
ATOM 2229 C C . ASN B 2 151 ? 91.911 71.109 19.592 1.00 40.42 192 ASN B C 1
ATOM 2230 O O . ASN B 2 151 ? 90.973 71.535 18.932 1.00 37.81 192 ASN B O 1
ATOM 2235 N N . GLY B 2 152 ? 91.769 70.232 20.585 1.00 33.60 193 GLY B N 1
ATOM 2236 C CA . GLY B 2 152 ? 90.471 69.879 21.122 1.00 35.47 193 GLY B CA 1
ATOM 2237 C C . GLY B 2 152 ? 89.929 68.624 20.497 1.00 40.91 193 GLY B C 1
ATOM 2238 O O . GLY B 2 152 ? 88.827 68.176 20.830 1.00 41.83 193 GLY B O 1
ATOM 2239 N N . GLY B 2 153 ? 90.697 68.047 19.579 1.00 35.27 194 GLY B N 1
ATOM 2240 C CA . GLY B 2 153 ? 90.298 66.778 18.979 1.00 36.30 194 GLY B CA 1
ATOM 2241 C C . GLY B 2 153 ? 89.134 66.948 18.021 1.00 41.12 194 GLY B C 1
ATOM 2242 O O . GLY B 2 153 ? 88.716 68.073 17.726 1.00 34.60 194 GLY B O 1
ATOM 2243 N N . TRP B 2 154 ? 88.605 65.836 17.522 1.00 38.52 195 TRP B N 1
ATOM 2244 C CA . TRP B 2 154 ? 87.450 65.895 16.633 1.00 43.55 195 TRP B CA 1
ATOM 2245 C C . TRP B 2 154 ? 86.229 66.548 17.286 1.00 45.52 195 TRP B C 1
ATOM 2246 O O . TRP B 2 154 ? 85.406 67.127 16.585 1.00 40.25 195 TRP B O 1
ATOM 2257 N N . ASP B 2 155 ? 86.115 66.468 18.613 1.00 43.65 196 ASP B N 1
ATOM 2258 C CA . ASP B 2 155 ? 84.964 67.075 19.292 1.00 48.90 196 ASP B CA 1
ATOM 2259 C C . ASP B 2 155 ? 84.951 68.578 19.096 1.00 43.62 196 ASP B C 1
ATOM 2260 O O . ASP B 2 155 ? 83.884 69.182 19.111 1.00 53.76 196 ASP B O 1
ATOM 2265 N N . ALA B 2 156 ? 86.131 69.176 18.947 1.00 37.78 197 ALA B N 1
ATOM 2266 C CA . ALA B 2 156 ? 86.238 70.616 18.713 1.00 39.05 197 ALA B CA 1
ATOM 2267 C C . ALA B 2 156 ? 85.835 70.963 17.288 1.00 36.34 197 ALA B C 1
ATOM 2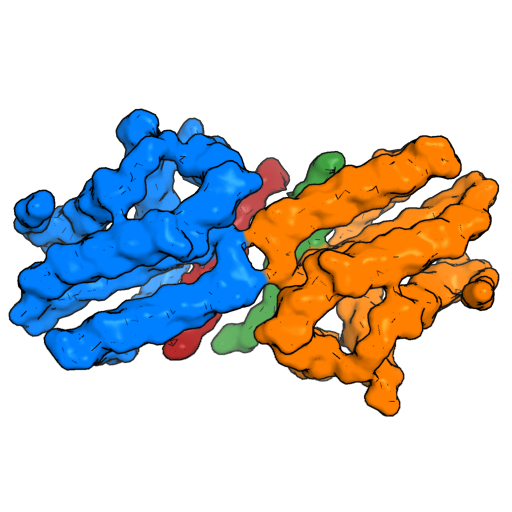268 O O . ALA B 2 156 ? 85.239 72.008 17.049 1.00 43.74 197 ALA B O 1
ATOM 2270 N N . PHE B 2 157 ? 86.180 70.096 16.341 1.00 35.80 198 PHE B N 1
ATOM 2271 C CA . PHE B 2 157 ? 85.698 70.254 14.974 1.00 39.71 198 PHE B CA 1
ATOM 2272 C C . PHE B 2 157 ? 84.167 70.240 14.934 1.00 46.28 198 PHE B C 1
ATOM 2273 O O . PHE B 2 157 ? 83.547 71.103 14.309 1.00 41.18 198 PHE B O 1
ATOM 2281 N N . VAL B 2 158 ? 83.572 69.262 15.613 1.00 38.70 199 VAL B N 1
ATOM 2282 C CA . VAL B 2 158 ? 82.131 69.109 15.642 1.00 39.95 199 VAL B CA 1
ATOM 2283 C C . VAL B 2 158 ? 81.450 70.320 16.307 1.00 55.88 199 VAL B C 1
ATOM 2284 O O . VAL B 2 158 ? 80.394 70.773 15.867 1.00 54.38 199 VAL B O 1
ATOM 2288 N N . GLU B 2 159 ? 82.058 70.859 17.353 1.00 48.13 200 GLU B N 1
ATOM 2289 C CA . GLU B 2 159 ? 81.465 72.008 18.026 1.00 53.78 200 GLU B CA 1
ATOM 2290 C C . GLU B 2 159 ? 81.516 73.256 17.138 1.00 42.64 200 GLU B C 1
ATOM 2291 O O . GLU B 2 159 ? 80.629 74.103 17.187 1.00 47.41 200 GLU B O 1
ATOM 2297 N N . LEU B 2 160 ? 82.563 73.366 16.336 1.00 38.34 201 LEU B N 1
ATOM 2298 C CA . LEU B 2 160 ? 82.704 74.500 15.446 1.00 40.54 201 LEU B CA 1
ATOM 2299 C C . LEU B 2 160 ? 81.848 74.370 14.180 1.00 47.01 201 LEU B C 1
ATOM 2300 O O . LEU B 2 160 ? 81.245 75.341 13.745 1.00 52.53 201 LEU B O 1
ATOM 2305 N N . TYR B 2 161 ? 81.785 73.173 13.605 1.00 43.89 202 TYR B N 1
ATOM 2306 C CA . TYR B 2 161 ? 81.184 72.990 12.284 1.00 49.06 202 TYR B CA 1
ATOM 2307 C C . TYR B 2 161 ? 79.785 72.362 12.252 1.00 47.90 202 TYR B C 1
ATOM 2308 O O . TYR B 2 161 ? 79.243 72.118 11.178 1.00 57.91 202 TYR B O 1
ATOM 2317 N N . GLY B 2 162 ? 79.196 72.091 13.407 1.00 51.76 203 GLY B N 1
ATOM 2318 C CA . GLY B 2 162 ? 77.870 71.494 13.423 1.00 52.39 203 GLY B CA 1
ATOM 2319 C C . GLY B 2 162 ? 76.790 72.534 13.181 1.00 59.83 203 GLY B C 1
ATOM 2320 O O . GLY B 2 162 ? 77.012 73.721 13.442 1.00 63.02 203 GLY B O 1
ATOM 2321 N N . PRO B 2 163 ? 75.617 72.105 12.679 1.00 62.35 204 PRO B N 1
ATOM 2322 C CA . PRO B 2 163 ? 74.499 73.043 12.476 1.00 64.48 204 PRO B CA 1
ATOM 2323 C C . PRO B 2 163 ? 73.967 73.616 13.785 1.00 72.23 204 PRO B C 1
ATOM 2324 O O . PRO B 2 163 ? 74.084 74.824 13.996 1.00 76.74 204 PRO B O 1
ATOM 2331 N N . ILE C 3 2 ? 100.628 71.463 -7.703 1.00 43.70 1 ILE C N 1
ATOM 2332 C CA . ILE C 3 2 ? 100.948 72.535 -6.765 1.00 42.79 1 ILE C CA 1
ATOM 2333 C C . ILE C 3 2 ? 99.934 73.683 -6.808 1.00 36.54 1 ILE C C 1
ATOM 2334 O O . ILE C 3 2 ? 99.484 74.154 -5.765 1.00 37.65 1 ILE C O 1
ATOM 2347 N N . ILE C 3 4 ? 96.159 73.065 -7.962 1.00 37.23 3 ILE C N 1
ATOM 2348 C CA . ILE C 3 4 ? 95.084 72.376 -7.251 1.00 40.12 3 ILE C CA 1
ATOM 2349 C C . ILE C 3 4 ? 95.280 72.598 -5.742 1.00 41.66 3 ILE C C 1
ATOM 2350 O O . ILE C 3 4 ? 94.338 72.923 -5.008 1.00 35.84 3 ILE C O 1
ATOM 2355 N N . ALA C 3 5 ? 96.520 72.439 -5.285 1.00 33.37 4 ALA C N 1
ATOM 2356 C CA . ALA C 3 5 ? 96.801 72.494 -3.857 1.00 30.13 4 ALA C CA 1
ATOM 2357 C C . ALA C 3 5 ? 96.691 73.923 -3.291 1.00 39.26 4 ALA C C 1
ATOM 2358 O O . ALA C 3 5 ? 96.022 74.143 -2.281 1.00 37.94 4 ALA C O 1
ATOM 2360 N N . GLN C 3 6 ? 97.340 74.885 -3.944 1.00 29.52 5 GLN C N 1
ATOM 2361 C CA . GLN C 3 6 ? 97.359 76.255 -3.452 1.00 34.17 5 GLN C CA 1
ATOM 2362 C C . GLN C 3 6 ? 95.984 76.909 -3.561 1.00 33.14 5 GLN C C 1
ATOM 2363 O O . GLN C 3 6 ? 95.566 77.631 -2.660 1.00 33.46 5 GLN C O 1
ATOM 2384 N N . LEU C 3 8 ? 92.803 74.592 -3.143 1.00 38.02 7 LEU C N 1
ATOM 2385 C CA . LEU C 3 8 ? 92.258 73.898 -1.984 1.00 30.71 7 LEU C CA 1
ATOM 2386 C C . LEU C 3 8 ? 92.656 74.641 -0.726 1.00 31.00 7 LEU C C 1
ATOM 2387 O O . LEU C 3 8 ? 91.8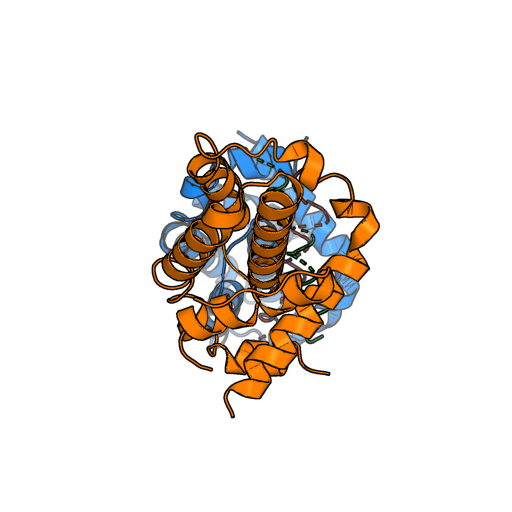70 74.750 0.219 1.00 33.86 7 LEU C O 1
ATOM 2392 N N . ARG C 3 9 ? 93.890 75.136 -0.693 1.00 27.98 8 ARG C N 1
ATOM 2393 C CA . ARG C 3 9 ? 94.375 75.771 0.529 1.00 33.02 8 ARG C CA 1
ATOM 2394 C C . ARG C 3 9 ? 93.702 77.150 0.747 1.00 34.91 8 ARG C C 1
ATOM 2395 O O . ARG C 3 9 ? 93.126 77.411 1.801 1.00 30.97 8 ARG C O 1
ATOM 2413 N N . ILE C 3 11 ? 90.993 78.426 -0.380 1.00 34.18 10 ILE C N 1
ATOM 2414 C CA . ILE C 3 11 ? 89.570 78.266 -0.108 1.00 33.82 10 ILE C CA 1
ATOM 2415 C C . ILE C 3 11 ? 89.322 77.592 1.253 1.00 31.93 10 ILE C C 1
ATOM 2416 O O . ILE C 3 11 ? 88.421 77.992 2.003 1.00 31.13 10 ILE C O 1
ATOM 2421 N N . GLY C 3 12 ? 90.152 76.607 1.588 1.00 27.07 11 GLY C N 1
ATOM 2422 C CA . GLY C 3 12 ? 90.137 76.038 2.925 1.00 31.29 11 GLY C CA 1
ATOM 2423 C C . GLY C 3 12 ? 90.287 77.090 4.023 1.00 36.48 11 GLY C C 1
ATOM 2424 O O . GLY C 3 12 ? 89.642 76.994 5.072 1.00 33.42 11 GLY C O 1
ATOM 2425 N N . ASP C 3 13 ? 91.134 78.097 3.783 1.00 34.17 12 ASP C N 1
ATOM 2426 C CA . ASP C 3 13 ? 91.375 79.140 4.781 1.00 27.83 12 ASP C CA 1
ATOM 2427 C C . ASP C 3 13 ? 90.206 80.116 4.877 1.00 29.53 12 ASP C C 1
ATOM 2428 O O . ASP C 3 13 ? 89.844 80.522 5.982 1.00 37.23 12 ASP C O 1
ATOM 2443 N N . PHE C 3 15 ? 87.128 79.288 4.192 1.00 29.08 14 PHE C N 1
ATOM 2444 C CA . PHE C 3 15 ? 86.170 78.421 4.877 1.00 29.70 14 PHE C CA 1
ATOM 2445 C C . PHE C 3 15 ? 86.401 78.437 6.396 1.00 27.01 14 PHE C C 1
ATOM 2446 O O . PHE C 3 15 ? 85.476 78.642 7.183 1.00 34.36 14 PHE C O 1
ATOM 2454 N N . ASN C 3 16 ? 87.645 78.230 6.797 1.00 28.75 15 ASN C N 1
ATOM 2455 C CA . ASN C 3 16 ? 87.961 78.117 8.216 1.00 35.82 15 ASN C CA 1
ATOM 2456 C C . ASN C 3 16 ? 87.791 79.436 8.948 1.00 38.19 15 ASN C C 1
ATOM 2457 O O . ASN C 3 16 ? 87.457 79.441 10.133 1.00 37.84 15 ASN C O 1
ATOM 2470 N N . TYR C 3 18 ? 84.903 81.859 7.573 1.00 33.27 17 TYR C N 1
ATOM 2471 C CA . TYR C 3 18 ? 83.451 81.787 7.595 1.00 37.33 17 TYR C CA 1
ATOM 2472 C C . TYR C 3 18 ? 83.042 81.040 8.875 1.00 36.90 17 TYR C C 1
ATOM 2473 O O . TYR C 3 18 ? 82.037 81.365 9.496 1.00 39.51 17 TYR C O 1
ATOM 2482 N N . TYR C 3 19 ? 83.831 80.032 9.254 1.00 36.87 18 TYR C N 1
ATOM 2483 C CA . TYR C 3 19 ? 83.547 79.230 10.449 1.00 49.13 18 TYR C CA 1
ATOM 2484 C C . TYR C 3 19 ? 84.270 79.768 11.681 1.00 46.28 18 TYR C C 1
ATOM 2485 O O . TYR C 3 19 ? 84.388 79.075 12.686 1.00 49.67 18 TYR C O 1
ATOM 2494 N N . ALA C 3 20 ? 84.753 81.001 11.597 1.00 42.62 19 ALA C N 1
ATOM 2495 C CA . ALA C 3 20 ? 85.333 81.669 12.762 1.00 52.72 19 ALA C CA 1
ATOM 2496 C C . ALA C 3 20 ? 84.226 82.094 13.725 1.00 64.71 19 ALA C C 1
ATOM 2497 O O . ALA C 3 20 ? 83.085 82.302 13.315 1.00 72.90 19 ALA C O 1
ATOM 2499 N N . ARG C 3 21 ? 84.582 82.237 14.999 1.00 77.00 20 ARG C N 1
ATOM 2500 C CA . ARG C 3 21 ? 83.621 82.500 16.070 1.00 81.09 20 ARG C CA 1
ATOM 2501 C C . ARG C 3 21 ? 82.978 83.893 16.011 1.00 86.75 20 ARG C C 1
ATOM 2502 O O . ARG C 3 21 ? 81.755 84.019 16.101 1.00 94.72 20 ARG C O 1
ATOM 2504 N N . ARG C 3 22 ? 83.805 84.926 15.862 1.00 87.80 21 ARG C N 1
ATOM 2505 C CA . ARG C 3 22 ? 83.355 86.323 15.889 1.00 92.33 21 ARG C CA 1
ATOM 2506 C C . ARG C 3 22 ? 82.692 86.672 17.224 1.00 92.30 21 ARG C C 1
ATOM 2507 O O . ARG C 3 22 ? 83.365 87.048 18.189 1.00 83.98 21 ARG C O 1
ATOM 2512 N N . ILE D 3 2 ? 93.407 86.805 26.069 1.00 45.05 1 ILE D N 1
ATOM 2513 C CA . ILE D 3 2 ? 93.084 85.652 25.248 1.00 46.31 1 ILE D CA 1
ATOM 2514 C C . ILE D 3 2 ? 92.046 86.014 24.196 1.00 40.71 1 ILE D C 1
ATOM 2515 O O . ILE D 3 2 ? 92.223 85.701 23.020 1.00 43.50 1 ILE D O 1
ATOM 2528 N N . ILE D 3 4 ? 91.634 89.666 22.659 1.00 53.40 3 ILE D N 1
ATOM 2529 C CA . ILE D 3 4 ? 92.474 90.426 21.740 1.00 45.66 3 ILE D CA 1
ATOM 2530 C C . ILE D 3 4 ? 93.240 89.442 20.870 1.00 35.01 3 ILE D C 1
ATOM 2531 O O . ILE D 3 4 ? 93.378 89.624 19.658 1.00 33.38 3 ILE D O 1
ATOM 2536 N N . ALA D 3 5 ? 93.745 88.396 21.517 1.00 32.57 4 ALA D N 1
ATOM 2537 C CA . ALA D 3 5 ? 94.597 87.412 20.851 1.00 36.83 4 ALA D CA 1
ATOM 2538 C C . ALA D 3 5 ? 93.829 86.600 19.799 1.00 38.44 4 ALA D C 1
ATOM 2539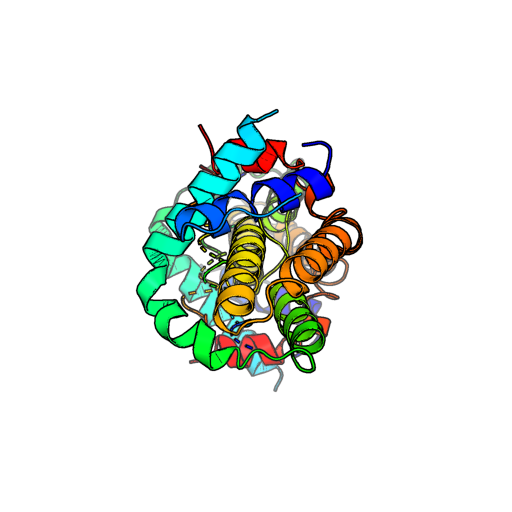 O O . ALA D 3 5 ? 94.325 86.384 18.695 1.00 39.90 4 ALA D O 1
ATOM 2541 N N . GLN D 3 6 ? 92.623 86.155 20.149 1.00 31.78 5 GLN D N 1
ATOM 2542 C CA . GLN D 3 6 ? 91.841 85.284 19.265 1.00 43.22 5 GLN D CA 1
ATOM 2543 C C . GLN D 3 6 ? 91.105 86.092 18.201 1.00 32.21 5 GLN D C 1
ATOM 2544 O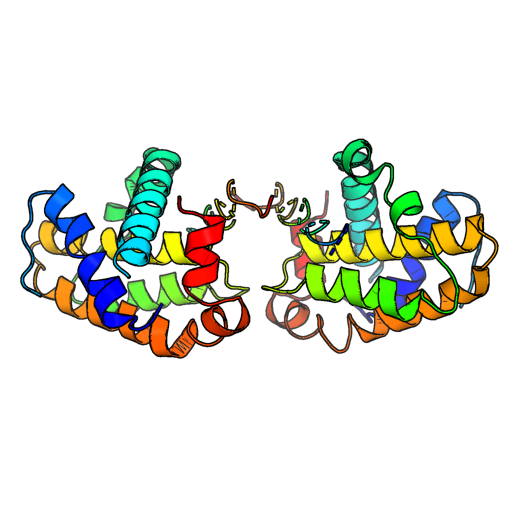 O . GLN D 3 6 ? 90.932 85.635 17.080 1.00 38.17 5 GLN D O 1
ATOM 2565 N N . LEU D 3 8 ? 93.130 89.244 16.846 1.00 35.52 7 LEU D N 1
ATOM 2566 C CA . LEU D 3 8 ? 94.361 89.284 16.046 1.00 35.37 7 LEU D CA 1
ATOM 2567 C C . LEU D 3 8 ? 94.425 88.035 15.156 1.00 39.57 7 LEU D C 1
ATOM 2568 O O . LEU D 3 8 ? 94.735 88.126 13.969 1.00 38.71 7 LEU D O 1
ATOM 2573 N N . ARG D 3 9 ? 94.109 86.880 15.743 1.00 32.26 8 ARG D N 1
ATOM 2574 C CA . ARG D 3 9 ? 94.275 85.604 15.062 1.00 32.57 8 ARG D CA 1
ATOM 2575 C C . ARG D 3 9 ? 93.285 85.483 13.923 1.00 37.01 8 ARG D C 1
ATOM 2576 O O . ARG D 3 9 ? 93.687 85.318 12.781 1.00 35.88 8 ARG D O 1
ATOM 2594 N N . ILE D 3 11 ? 91.613 87.673 12.435 1.00 39.00 10 ILE D N 1
ATOM 2595 C CA . ILE D 3 11 ? 91.786 88.735 11.444 1.00 37.04 10 ILE D CA 1
ATOM 2596 C C . ILE D 3 11 ? 93.114 88.616 10.692 1.00 40.75 10 ILE D C 1
ATOM 2597 O O . ILE D 3 11 ? 93.200 88.946 9.505 1.00 39.29 10 ILE D O 1
ATOM 2602 N N . GLY D 3 12 ? 94.152 88.155 11.388 1.00 37.11 11 GLY D N 1
ATOM 2603 C CA . GLY D 3 12 ? 95.376 87.755 10.718 1.00 36.58 11 GLY D CA 1
ATOM 2604 C C . GLY D 3 12 ? 95.136 86.686 9.654 1.00 38.46 11 GLY D C 1
ATOM 2605 O O . GLY D 3 12 ? 95.669 86.789 8.540 1.00 30.76 11 GLY D O 1
ATOM 2606 N N . ASP D 3 13 ? 94.337 85.663 9.985 1.00 36.01 12 ASP D N 1
ATOM 2607 C CA . ASP D 3 13 ? 94.049 84.592 9.022 1.00 28.32 12 ASP D CA 1
ATOM 2608 C C . ASP D 3 13 ? 93.298 85.161 7.829 1.00 27.65 12 ASP D C 1
ATOM 2609 O O . ASP D 3 13 ? 93.672 84.924 6.678 1.00 33.34 12 ASP D O 1
ATOM 2624 N N . PHE D 3 15 ? 93.344 88.170 6.819 1.00 40.18 14 PHE D N 1
ATOM 2625 C CA . PHE D 3 15 ? 94.334 89.000 6.120 1.00 36.59 14 PHE D CA 1
ATOM 2626 C C . PHE D 3 15 ? 95.293 88.182 5.246 1.00 31.26 14 PHE D C 1
ATOM 2627 O O . PHE D 3 15 ? 95.580 88.539 4.107 1.00 30.75 14 PHE D O 1
ATOM 2635 N N . ASN D 3 16 ? 95.804 87.092 5.801 1.00 32.01 15 ASN D N 1
ATOM 2636 C CA . ASN D 3 16 ? 96.708 86.211 5.066 1.00 36.50 15 ASN D CA 1
ATOM 2637 C C . ASN D 3 16 ? 96.054 85.564 3.830 1.00 40.47 15 ASN D C 1
ATOM 2638 O O . ASN D 3 16 ? 96.722 85.355 2.823 1.00 40.51 15 ASN D O 1
ATOM 2651 N N . TYR D 3 18 ? 93.214 87.674 2.025 1.00 40.93 17 TYR D N 1
ATOM 2652 C CA . TYR D 3 18 ? 93.344 88.932 1.289 1.00 44.11 17 TYR D CA 1
ATOM 2653 C C . TYR D 3 18 ? 94.683 88.953 0.545 1.00 46.63 17 TYR D C 1
ATOM 2654 O O . TYR D 3 18 ? 94.809 89.608 -0.480 1.00 53.59 17 TYR D O 1
ATOM 2663 N N . TYR D 3 19 ? 95.681 88.239 1.071 1.00 42.24 18 TYR D N 1
ATOM 2664 C CA . TYR D 3 19 ? 97.003 88.134 0.429 1.00 48.65 18 TYR D CA 1
ATOM 2665 C C . TYR D 3 19 ? 97.360 86.693 0.094 1.00 47.32 18 TYR D C 1
ATOM 2666 O O . TYR D 3 19 ? 98.526 86.313 0.160 1.00 45.74 18 TYR D O 1
ATOM 2675 N N . ALA D 3 20 ? 96.353 85.901 -0.268 1.00 52.86 19 ALA D N 1
ATOM 2676 C CA . ALA D 3 20 ? 96.554 84.516 -0.694 1.00 49.61 19 ALA D CA 1
ATOM 2677 C C . ALA D 3 20 ? 97.463 84.428 -1.913 1.00 47.78 19 ALA D C 1
ATOM 2678 O O . ALA D 3 20 ? 97.384 85.257 -2.813 1.00 52.43 19 ALA D O 1
ATOM 2680 N N . ARG D 3 21 ? 98.316 83.408 -1.927 1.00 49.42 20 ARG D N 1
ATOM 2681 C CA . ARG D 3 21 ? 99.175 83.097 -3.067 1.00 59.67 20 ARG D CA 1
ATOM 2682 C C . ARG D 3 21 ? 98.384 83.016 -4.376 1.00 62.64 20 ARG D C 1
ATOM 2683 O O . ARG D 3 21 ? 97.445 82.229 -4.486 1.00 63.94 20 ARG D O 1
ATOM 2691 N N . ARG D 3 22 ? 98.778 83.835 -5.353 1.00 70.72 21 ARG D N 1
ATOM 2692 C CA . ARG D 3 22 ? 98.117 83.928 -6.660 1.00 73.29 21 ARG D CA 1
ATOM 2693 C C . ARG D 3 22 ? 96.601 84.094 -6.540 1.00 77.90 21 ARG D C 1
ATOM 2694 O O . ARG D 3 22 ? 95.850 83.116 -6.538 1.00 78.14 21 ARG D O 1
#

Solvent-accessible surface area: 15561 Å² total

Organism: Homo sapiens (NCBI:txid9606)

Nearest PDB structures (foldseek):
  5vay-assembly3_C  TM=9.824E-01  e=1.230E-18  Homo sapiens
  8hoh-assembly1_A  TM=9.912E-01  e=3.907E-18  Homo sapiens
  2w3l-assembly1_A  TM=9.784E-01  e=5.283E-18  Homo sapiens
  6qg8-assembly1_A  TM=9.785E-01  e=8.817E-17  Homo sapiens
  4ehr-assembly1_A  TM=9.593E-01  e=2.456E-14  Homo sapiens

Secondary structure (DSSP, 8-state):
---HHHHHHHHHHHHHHHTT------HHHHHHHHHHHHHHHHHSTGGGSSHHHHH---TTTHHHHHHHHHHHHTSS---HHHHHHHHHHHHHHHHHHHHTT-TTHHHHHHHHHHHHIIIIIHHHHHHTTHHHHHHHHH--/---HHHHHHHHHHHHHHHHT-------HHHHHHHHHHHHHHHHHTGGGGTTHHHHH---TTTHHHHHHHHHHHHTTT---HHHHHHHHHHHHHHHHHHHHTT-THHHHHHHHHHHHHIIIIIHHHHHHTTHHHHHHHHH--/----------------/----------------